Protein AF-A0A1X2HI95-F1 (afdb_monomer)

Structure (mmCIF, N/CA/C/O backbone):
data_AF-A0A1X2HI95-F1
#
_entry.id   AF-A0A1X2HI95-F1
#
loop_
_atom_site.group_PDB
_atom_site.id
_atom_site.type_symbol
_atom_site.label_atom_id
_atom_site.label_alt_id
_atom_site.label_comp_id
_atom_site.label_asym_id
_atom_site.label_entity_id
_atom_site.label_seq_id
_atom_site.pdbx_PDB_ins_code
_atom_site.Cartn_x
_atom_site.Cartn_y
_atom_site.Cartn_z
_atom_site.occupancy
_atom_site.B_iso_or_equiv
_atom_site.auth_seq_id
_atom_site.auth_comp_id
_atom_site.auth_asym_id
_atom_site.auth_atom_id
_atom_site.pdbx_PDB_model_num
ATOM 1 N N . MET A 1 1 ? -2.958 -13.510 -27.831 1.00 66.38 1 MET A N 1
ATOM 2 C CA . MET A 1 1 ? -2.576 -14.155 -26.556 1.00 66.38 1 MET A CA 1
ATOM 3 C C . MET A 1 1 ? -2.063 -13.053 -25.653 1.00 66.38 1 MET A C 1
ATOM 5 O O . MET A 1 1 ? -1.337 -12.218 -26.170 1.00 66.38 1 MET A O 1
ATOM 9 N N . LEU A 1 2 ? -2.488 -13.009 -24.387 1.00 73.75 2 LEU A N 1
ATOM 10 C CA . LEU A 1 2 ? -1.982 -12.024 -23.423 1.00 73.75 2 LEU A CA 1
ATOM 11 C C . LEU A 1 2 ? -0.529 -12.361 -23.064 1.00 73.75 2 LEU A C 1
ATOM 13 O O . LEU A 1 2 ? -0.201 -13.540 -22.900 1.00 73.75 2 LEU A O 1
ATOM 17 N N . ASN A 1 3 ? 0.322 -11.349 -22.923 1.00 83.25 3 ASN A N 1
ATOM 18 C CA . ASN A 1 3 ? 1.666 -11.523 -22.371 1.00 83.25 3 ASN A CA 1
ATOM 19 C C . ASN A 1 3 ? 1.557 -11.891 -20.863 1.00 83.25 3 ASN A C 1
ATOM 21 O O . ASN A 1 3 ? 0.609 -11.454 -20.193 1.00 83.25 3 ASN A O 1
ATOM 25 N N . PRO A 1 4 ? 2.479 -12.695 -20.289 1.00 81.31 4 PRO A N 1
ATOM 26 C CA . PRO A 1 4 ? 2.622 -12.876 -18.838 1.00 81.31 4 PRO A CA 1
ATOM 27 C C . PRO A 1 4 ? 2.426 -11.603 -17.992 1.00 81.31 4 PRO A C 1
ATOM 29 O O . PRO A 1 4 ? 1.735 -11.642 -16.973 1.00 81.31 4 PRO A O 1
ATOM 32 N N . ALA A 1 5 ? 2.964 -10.469 -18.445 1.00 78.44 5 ALA A N 1
ATOM 33 C CA . ALA A 1 5 ? 2.802 -9.150 -17.830 1.00 78.44 5 ALA A CA 1
ATOM 34 C C . ALA A 1 5 ? 1.337 -8.702 -17.705 1.00 78.44 5 ALA A C 1
ATOM 36 O O . ALA A 1 5 ? 0.866 -8.344 -16.624 1.00 78.44 5 ALA A O 1
ATOM 37 N N . GLU A 1 6 ? 0.606 -8.741 -18.816 1.00 83.75 6 GLU A N 1
ATOM 38 C CA . GLU A 1 6 ? -0.802 -8.346 -18.873 1.00 83.75 6 GLU A CA 1
ATOM 39 C C . GLU A 1 6 ? -1.656 -9.302 -18.041 1.00 83.75 6 GLU A C 1
ATOM 41 O O . GLU A 1 6 ? -2.559 -8.883 -17.317 1.00 83.75 6 GLU A O 1
ATOM 46 N N . THR A 1 7 ? -1.319 -10.593 -18.083 1.00 89.06 7 THR A N 1
ATOM 47 C CA . THR A 1 7 ? -1.978 -11.624 -17.278 1.00 89.06 7 THR A CA 1
ATOM 48 C C . THR A 1 7 ? -1.840 -11.323 -15.783 1.00 89.06 7 THR A C 1
ATOM 50 O O . THR A 1 7 ? -2.832 -11.395 -15.056 1.00 89.06 7 THR A O 1
ATOM 53 N N . ALA A 1 8 ? -0.653 -10.916 -15.321 1.00 88.19 8 ALA A N 1
ATOM 54 C CA . ALA A 1 8 ? -0.430 -10.532 -13.927 1.00 88.19 8 ALA A CA 1
ATOM 55 C C . ALA A 1 8 ? -1.286 -9.321 -13.516 1.00 88.19 8 ALA A C 1
ATOM 57 O O . ALA A 1 8 ? -1.984 -9.378 -12.503 1.00 88.19 8 ALA A O 1
ATOM 58 N N . TRP A 1 9 ? -1.323 -8.256 -14.325 1.00 89.25 9 TRP A N 1
ATOM 59 C CA . TRP A 1 9 ? -2.155 -7.081 -14.030 1.00 89.25 9 TRP A CA 1
ATOM 60 C C . TRP A 1 9 ? -3.653 -7.391 -14.027 1.00 89.25 9 TRP A C 1
ATOM 62 O O . TRP A 1 9 ? -4.380 -6.854 -13.188 1.00 89.25 9 TRP A O 1
ATOM 72 N N . VAL A 1 10 ? -4.128 -8.276 -14.909 1.00 92.62 10 VAL A N 1
ATOM 73 C CA . VAL A 1 10 ? -5.517 -8.761 -14.879 1.00 92.62 10 VAL A CA 1
ATOM 74 C C . VAL A 1 10 ? -5.797 -9.485 -13.562 1.00 92.62 10 VAL A C 1
ATOM 76 O O . VAL A 1 10 ? -6.795 -9.185 -12.906 1.00 92.62 10 VAL A O 1
ATOM 79 N N . ILE A 1 11 ? -4.906 -10.384 -13.133 1.00 94.06 11 ILE A N 1
ATOM 80 C CA . ILE A 1 11 ? -5.052 -11.114 -11.865 1.00 94.06 11 ILE A CA 1
ATOM 81 C C . ILE A 1 11 ? -5.110 -10.138 -10.683 1.00 94.06 11 ILE A C 1
ATOM 83 O O . ILE A 1 11 ? -6.033 -10.222 -9.869 1.00 94.06 11 ILE A O 1
ATOM 87 N N . TYR A 1 12 ? -4.189 -9.172 -10.605 1.00 93.62 12 TYR A N 1
ATOM 88 C CA . TYR A 1 12 ? -4.200 -8.162 -9.544 1.00 93.62 12 TYR A CA 1
ATOM 89 C C . TYR A 1 12 ? -5.494 -7.342 -9.561 1.00 93.62 12 TYR A C 1
ATOM 91 O O . TYR A 1 12 ? -6.121 -7.164 -8.516 1.00 93.62 12 TYR A O 1
ATOM 99 N N . SER A 1 13 ? -5.944 -6.907 -10.743 1.00 93.88 13 SER A N 1
ATOM 100 C CA . SER A 1 13 ? -7.199 -6.163 -10.911 1.00 93.88 13 SER A CA 1
ATOM 101 C C . SER A 1 13 ? -8.384 -6.937 -10.343 1.00 93.88 13 SER A C 1
ATOM 103 O O . SER A 1 13 ? -9.151 -6.391 -9.553 1.00 93.88 13 SER A O 1
ATOM 105 N N . VAL A 1 14 ? -8.510 -8.222 -10.691 1.00 96.44 14 VAL A N 1
ATOM 106 C CA . VAL A 1 14 ? -9.586 -9.088 -10.190 1.00 96.44 14 VAL A CA 1
ATOM 107 C C . VAL A 1 14 ? -9.533 -9.186 -8.665 1.00 96.44 14 VAL A C 1
ATOM 109 O O . VAL A 1 14 ? -10.557 -8.994 -8.009 1.00 96.44 14 VAL A O 1
ATOM 112 N N . ILE A 1 15 ? -8.354 -9.411 -8.078 1.00 96.56 15 ILE A N 1
ATOM 113 C CA . ILE A 1 15 ? -8.196 -9.514 -6.619 1.00 96.56 15 ILE A CA 1
ATOM 114 C C . ILE A 1 15 ? -8.610 -8.211 -5.917 1.00 96.56 15 ILE A C 1
ATOM 116 O O . ILE A 1 15 ? -9.341 -8.251 -4.922 1.00 96.56 15 ILE A O 1
ATOM 120 N N . PHE A 1 16 ? -8.189 -7.052 -6.427 1.00 96.38 16 PHE A N 1
ATOM 121 C CA . PHE A 1 16 ? -8.547 -5.758 -5.841 1.00 96.38 16 PHE A CA 1
ATOM 122 C C . PHE A 1 16 ? -10.016 -5.382 -6.066 1.00 96.38 16 PHE A C 1
ATOM 124 O O . PHE A 1 16 ? -10.620 -4.763 -5.189 1.00 96.38 16 PHE A O 1
ATOM 131 N N . VAL A 1 17 ? -10.638 -5.792 -7.174 1.00 96.88 17 VAL A N 1
ATOM 132 C CA . VAL A 1 17 ? -12.090 -5.638 -7.373 1.00 96.88 17 VAL A CA 1
ATOM 133 C C . VAL A 1 17 ? -12.856 -6.486 -6.360 1.00 96.88 17 VAL A C 1
ATOM 135 O O . VAL A 1 17 ? -13.734 -5.968 -5.672 1.00 96.88 17 VAL A O 1
ATOM 138 N N . LEU A 1 18 ? -12.495 -7.763 -6.201 1.00 96.25 18 LEU A N 1
ATOM 139 C CA . LEU A 1 18 ? -13.131 -8.648 -5.220 1.00 96.25 18 LEU A CA 1
ATOM 140 C C . LEU A 1 18 ? -12.954 -8.124 -3.789 1.00 96.25 18 LEU A C 1
ATOM 142 O O . LEU A 1 18 ? -13.909 -8.106 -3.012 1.00 96.25 18 LEU A O 1
ATOM 146 N N . SER A 1 19 ? -11.762 -7.624 -3.463 1.00 94.25 19 SER A N 1
ATOM 147 C CA . SER A 1 19 ? -11.475 -7.000 -2.167 1.00 94.25 19 SER A CA 1
ATOM 148 C C . SER A 1 19 ? -12.316 -5.737 -1.947 1.00 94.25 19 SER A C 1
ATOM 150 O O . SER A 1 19 ? -12.883 -5.560 -0.868 1.00 94.25 19 SER A O 1
ATOM 152 N N . ALA A 1 20 ? -12.479 -4.890 -2.970 1.00 94.19 20 ALA A N 1
ATOM 153 C CA . ALA A 1 20 ? -13.317 -3.694 -2.900 1.00 94.19 20 ALA A CA 1
ATOM 154 C C . ALA A 1 20 ? -14.795 -4.049 -2.680 1.00 94.19 20 ALA A C 1
ATOM 156 O O . ALA A 1 20 ? -15.446 -3.442 -1.832 1.00 94.19 20 ALA A O 1
ATOM 157 N N . VAL A 1 21 ? -15.312 -5.061 -3.385 1.00 94.12 21 VAL A N 1
ATOM 158 C CA . VAL A 1 21 ? -16.690 -5.557 -3.226 1.00 94.12 21 VAL A CA 1
ATOM 159 C C . VAL A 1 21 ? -16.911 -6.126 -1.821 1.00 94.12 21 VAL A C 1
ATOM 161 O O . VAL A 1 21 ? -17.890 -5.775 -1.158 1.00 94.12 21 VAL A O 1
ATOM 164 N N . ALA A 1 22 ? -15.984 -6.950 -1.324 1.00 91.31 22 ALA A N 1
ATOM 165 C CA . ALA A 1 22 ? -16.054 -7.502 0.027 1.00 91.31 22 ALA A CA 1
ATOM 166 C C . ALA A 1 22 ? -16.047 -6.391 1.095 1.00 91.31 22 ALA A C 1
ATOM 168 O O . ALA A 1 22 ? -16.872 -6.387 2.015 1.00 91.31 22 ALA A O 1
ATOM 169 N N . LEU A 1 23 ? -15.165 -5.397 0.949 1.00 90.38 23 LEU A N 1
ATOM 170 C CA . LEU A 1 23 ? -15.107 -4.239 1.841 1.00 90.38 23 LEU A CA 1
ATOM 171 C C . LEU A 1 23 ? -16.363 -3.364 1.735 1.00 90.38 23 LEU A C 1
ATOM 173 O O . LEU A 1 23 ? -16.847 -2.898 2.763 1.00 90.38 23 LEU A O 1
ATOM 177 N N . ALA A 1 24 ? -16.946 -3.199 0.544 1.00 90.06 24 ALA A N 1
ATOM 178 C CA . ALA A 1 24 ? -18.186 -2.449 0.334 1.00 90.06 24 ALA A CA 1
ATOM 179 C C . ALA A 1 24 ? -19.368 -3.078 1.075 1.00 90.06 24 ALA A C 1
ATOM 181 O O . ALA A 1 24 ? -20.126 -2.378 1.750 1.00 90.06 24 ALA A O 1
ATOM 182 N N . PHE A 1 25 ? -19.486 -4.406 1.027 1.00 87.81 25 PHE A N 1
ATOM 183 C CA . PHE A 1 25 ? -20.498 -5.130 1.794 1.00 87.81 25 PHE A CA 1
ATOM 184 C C . PHE A 1 25 ? -20.345 -4.876 3.305 1.00 87.81 25 PHE A C 1
ATOM 186 O O . PHE A 1 25 ? -21.321 -4.640 4.027 1.00 87.81 25 PHE A O 1
ATOM 193 N N . ARG A 1 26 ? -19.097 -4.827 3.782 1.00 82.88 26 ARG A N 1
ATOM 194 C CA . ARG A 1 26 ? -18.744 -4.565 5.183 1.00 82.88 26 ARG A CA 1
ATOM 195 C C . ARG A 1 26 ? -18.901 -3.091 5.601 1.00 82.88 26 ARG A C 1
ATOM 197 O O . ARG A 1 26 ? -19.241 -2.831 6.761 1.00 82.88 26 ARG A O 1
ATOM 204 N N . CYS A 1 27 ? -18.750 -2.128 4.682 1.00 77.31 27 CYS A N 1
ATOM 205 C CA . CYS A 1 27 ? -18.928 -0.684 4.924 1.00 77.31 27 CYS A CA 1
ATOM 206 C C . CYS A 1 27 ? -20.288 -0.329 5.536 1.00 77.31 27 CYS A C 1
ATOM 208 O O . CYS A 1 27 ? -20.394 0.672 6.244 1.00 77.31 27 CYS A O 1
ATOM 210 N N . THR A 1 28 ? -21.315 -1.157 5.321 1.00 73.81 28 THR A N 1
ATOM 211 C CA . THR A 1 28 ? -22.658 -0.971 5.895 1.00 73.81 28 THR A CA 1
ATOM 212 C C . THR A 1 28 ? -22.666 -0.867 7.427 1.00 73.81 28 THR A C 1
ATOM 214 O O . THR A 1 28 ? -23.614 -0.318 7.994 1.00 73.81 28 THR A O 1
ATOM 217 N N . ARG A 1 29 ? -21.615 -1.355 8.107 1.00 69.31 29 ARG A N 1
ATOM 218 C CA . ARG A 1 29 ? -21.509 -1.392 9.577 1.00 69.31 29 ARG A CA 1
ATOM 219 C C . ARG A 1 29 ? -20.458 -0.436 10.152 1.00 69.31 29 ARG A C 1
ATOM 221 O O . ARG A 1 29 ? -20.697 0.147 11.204 1.00 69.31 29 ARG A O 1
ATOM 228 N N . THR A 1 30 ? -19.324 -0.245 9.475 1.00 70.12 30 THR A N 1
ATOM 229 C CA . THR A 1 30 ? -18.179 0.556 9.959 1.00 70.12 30 THR A CA 1
ATOM 230 C C . THR A 1 30 ? -17.652 1.474 8.859 1.00 70.12 30 THR A C 1
ATOM 232 O O . THR A 1 30 ? -16.676 1.150 8.181 1.00 70.12 30 THR A O 1
ATOM 235 N N . LEU A 1 31 ? -18.318 2.618 8.675 1.00 72.25 31 LEU A N 1
ATOM 236 C CA . LEU A 1 31 ? -18.185 3.461 7.482 1.00 72.25 31 LEU A CA 1
ATOM 237 C C . LEU A 1 31 ? -16.768 4.022 7.291 1.00 72.25 31 LEU A C 1
ATOM 239 O O . LEU A 1 31 ? -16.219 3.897 6.209 1.00 72.25 31 LEU A O 1
ATOM 243 N N . LEU A 1 32 ? -16.143 4.578 8.331 1.00 71.62 32 LEU A N 1
ATOM 244 C CA . LEU A 1 32 ? -14.909 5.360 8.163 1.00 71.62 32 LEU A CA 1
ATOM 245 C C . LEU A 1 32 ? -13.672 4.500 7.840 1.00 71.62 32 LEU A C 1
ATOM 247 O O . LEU A 1 32 ? -12.923 4.823 6.926 1.00 71.62 32 LEU A O 1
ATOM 251 N N . LEU A 1 33 ? -13.497 3.372 8.538 1.00 78.19 33 LEU A N 1
ATOM 252 C CA . LEU A 1 33 ? -12.390 2.436 8.297 1.00 78.19 33 LEU A CA 1
ATOM 253 C C . LEU A 1 33 ? -12.541 1.695 6.969 1.00 78.19 33 LEU A C 1
ATOM 255 O O . LEU A 1 33 ? -11.607 1.587 6.181 1.00 78.19 33 LEU A O 1
ATOM 259 N N . SER A 1 34 ? -13.738 1.170 6.730 1.00 83.94 34 SER A N 1
ATOM 260 C CA . SER A 1 34 ? -13.985 0.362 5.541 1.00 83.94 34 SER A CA 1
ATOM 261 C C . SER A 1 34 ? -13.927 1.233 4.283 1.00 83.94 34 SER A C 1
ATOM 263 O O . SER A 1 34 ? -13.527 0.737 3.238 1.00 83.94 34 SER A O 1
ATOM 265 N N . LEU A 1 35 ? -14.243 2.534 4.390 1.00 89.88 35 LEU A N 1
ATOM 266 C CA . LEU A 1 35 ? -14.157 3.479 3.280 1.00 89.88 35 LEU A CA 1
ATOM 267 C C . LEU A 1 35 ? -12.719 3.705 2.806 1.00 89.88 35 LEU A C 1
ATOM 269 O O . LEU A 1 35 ? -12.496 3.663 1.603 1.00 89.88 35 LEU A O 1
ATOM 273 N N . SER A 1 36 ? -11.741 3.917 3.696 1.00 92.56 36 SER A N 1
ATOM 274 C CA . SER A 1 36 ? -10.359 4.150 3.243 1.00 92.56 36 SER A CA 1
ATOM 275 C C . SER A 1 36 ? -9.781 2.909 2.555 1.00 92.56 36 SER A C 1
ATOM 277 O O . SER A 1 36 ? -9.183 3.018 1.488 1.00 92.56 36 SER A O 1
ATOM 279 N N . LEU A 1 37 ? -10.039 1.719 3.104 1.00 93.44 37 LEU A N 1
ATOM 280 C CA . LEU A 1 37 ? -9.598 0.449 2.519 1.00 93.44 37 LEU A CA 1
ATOM 281 C C . LEU A 1 37 ? -10.326 0.127 1.207 1.00 93.44 37 LEU A C 1
ATOM 283 O O . LEU A 1 37 ? -9.711 -0.366 0.264 1.00 93.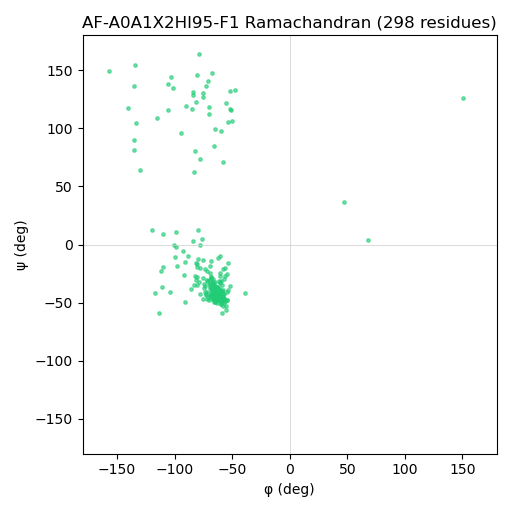44 37 LEU A O 1
ATOM 287 N N . LEU A 1 38 ? -11.622 0.439 1.122 1.00 94.69 38 LEU A N 1
ATOM 288 C CA . LEU A 1 38 ? -12.397 0.326 -0.112 1.00 94.69 38 LEU A CA 1
ATOM 289 C C . LEU A 1 38 ? -11.837 1.246 -1.191 1.00 94.69 38 LEU A C 1
ATOM 291 O O . LEU A 1 38 ? -11.632 0.797 -2.315 1.00 94.69 38 LEU A O 1
ATOM 295 N N . LEU A 1 39 ? -11.570 2.511 -0.852 1.00 95.81 39 LEU A N 1
ATOM 296 C CA . LEU A 1 39 ? -11.001 3.480 -1.785 1.00 95.81 39 LEU A CA 1
ATOM 297 C C . LEU A 1 39 ? -9.618 3.035 -2.252 1.00 95.81 39 LEU A C 1
ATOM 299 O O . LEU A 1 39 ? -9.348 3.096 -3.445 1.00 95.81 39 LEU A O 1
ATOM 303 N N . PHE A 1 40 ? -8.778 2.517 -1.352 1.00 96.75 40 PHE A N 1
ATOM 304 C CA . PHE A 1 40 ? -7.485 1.947 -1.724 1.00 96.75 40 PHE A CA 1
ATOM 305 C C . PHE A 1 40 ? -7.640 0.825 -2.754 1.00 96.75 40 PHE A C 1
ATOM 307 O O . PHE A 1 40 ? -6.992 0.842 -3.800 1.00 96.75 40 PHE A O 1
ATOM 314 N N . SER A 1 41 ? -8.525 -0.132 -2.471 1.00 96.12 41 SER A N 1
ATOM 315 C CA . SER A 1 41 ? -8.753 -1.292 -3.329 1.00 96.12 41 SER A CA 1
ATOM 316 C C . SER A 1 41 ? -9.322 -0.882 -4.692 1.00 96.12 41 SER A C 1
ATOM 318 O O . SER A 1 41 ? -8.852 -1.348 -5.726 1.00 96.12 41 SER A O 1
ATOM 320 N N . ALA A 1 42 ? -10.283 0.047 -4.712 1.00 96.25 42 ALA A N 1
ATOM 321 C CA . ALA A 1 42 ? -10.883 0.560 -5.940 1.00 96.25 42 ALA A CA 1
ATOM 322 C C . ALA A 1 42 ? -9.882 1.364 -6.787 1.00 96.25 42 ALA A C 1
ATOM 324 O O . ALA A 1 42 ? -9.775 1.126 -7.987 1.00 96.25 42 ALA A O 1
ATOM 325 N N . LEU A 1 43 ? -9.117 2.275 -6.178 1.00 96.25 43 LEU A N 1
ATOM 326 C CA . LEU A 1 43 ? -8.106 3.073 -6.881 1.00 96.25 43 LEU A CA 1
ATOM 327 C C . LEU A 1 43 ? -6.980 2.200 -7.431 1.00 96.25 43 LEU A C 1
ATOM 329 O O . LEU A 1 43 ? -6.548 2.400 -8.563 1.00 96.25 43 LEU A O 1
ATOM 333 N N . THR A 1 44 ? -6.556 1.194 -6.667 1.00 95.06 44 THR A N 1
ATOM 334 C CA . THR A 1 44 ? -5.557 0.224 -7.119 1.00 95.06 44 THR A CA 1
ATOM 335 C C . THR A 1 44 ? -6.091 -0.591 -8.297 1.00 95.06 44 THR A C 1
ATOM 337 O O . THR A 1 44 ? -5.387 -0.749 -9.287 1.00 95.06 44 THR A O 1
ATOM 340 N N . ALA A 1 45 ? -7.346 -1.051 -8.269 1.00 94.81 45 ALA A N 1
ATOM 341 C CA . ALA A 1 45 ? -7.954 -1.725 -9.419 1.00 94.81 45 ALA A CA 1
ATOM 342 C C . ALA A 1 45 ? -8.030 -0.813 -10.660 1.00 94.81 45 ALA A C 1
ATOM 344 O O . ALA A 1 45 ? -7.643 -1.226 -11.750 1.00 94.81 45 ALA A O 1
ATOM 345 N N . ILE A 1 46 ? -8.458 0.445 -10.494 1.00 93.94 46 ILE A N 1
ATOM 346 C CA . ILE A 1 46 ? -8.503 1.437 -11.583 1.00 93.94 46 ILE A CA 1
ATOM 347 C C . ILE A 1 46 ? -7.107 1.663 -12.170 1.00 93.94 46 ILE A C 1
ATOM 349 O O . ILE A 1 46 ? -6.963 1.695 -13.389 1.00 93.94 46 ILE A O 1
ATOM 353 N N . ALA A 1 47 ? -6.077 1.776 -11.331 1.00 91.31 47 ALA A N 1
ATOM 354 C CA . ALA A 1 47 ? -4.698 1.925 -11.782 1.00 91.31 47 ALA A CA 1
ATOM 355 C C . ALA A 1 47 ? -4.254 0.767 -12.685 1.00 91.31 47 ALA A C 1
ATOM 357 O O . ALA A 1 47 ? -3.720 1.015 -13.765 1.00 91.31 47 ALA A O 1
ATOM 358 N N . HIS A 1 48 ? -4.544 -0.478 -12.302 1.00 91.12 48 HIS A N 1
ATOM 359 C CA . HIS A 1 48 ? -4.230 -1.634 -13.142 1.00 91.12 48 HIS A CA 1
ATOM 360 C C . HIS A 1 48 ? -5.018 -1.635 -14.459 1.00 91.12 48 HIS A C 1
ATOM 362 O O . HIS A 1 48 ? -4.442 -1.937 -15.500 1.00 91.12 48 HIS A O 1
ATOM 368 N N . PHE A 1 49 ? -6.297 -1.240 -14.456 1.00 90.38 49 PHE A N 1
ATOM 369 C CA . PHE A 1 49 ? -7.067 -1.093 -15.699 1.00 90.38 49 PHE A CA 1
ATOM 370 C C . PHE A 1 49 ? -6.496 -0.012 -16.620 1.00 90.38 49 PHE A C 1
ATOM 372 O O . PHE A 1 49 ? -6.419 -0.218 -17.827 1.00 90.38 49 PHE A O 1
ATOM 379 N N . VAL A 1 50 ? -6.068 1.126 -16.068 1.00 88.25 50 VAL A N 1
ATOM 380 C CA . VAL A 1 50 ? -5.415 2.193 -16.842 1.00 88.25 50 VAL A CA 1
ATOM 381 C C . VAL A 1 50 ? -4.101 1.702 -17.443 1.00 88.25 50 VAL A C 1
ATOM 383 O O . VAL A 1 50 ? -3.780 2.065 -18.572 1.00 88.25 50 VAL A O 1
ATOM 386 N N . MET A 1 51 ? -3.359 0.867 -16.716 1.00 84.94 51 MET A N 1
ATOM 387 C CA . MET A 1 51 ? -2.145 0.238 -17.230 1.00 84.94 51 MET A CA 1
ATOM 388 C C . MET A 1 51 ? -2.467 -0.760 -18.346 1.00 84.94 51 MET A C 1
ATOM 390 O O . MET A 1 51 ? -1.890 -0.652 -19.417 1.00 84.94 51 MET A O 1
ATOM 394 N N . LEU A 1 52 ? -3.461 -1.634 -18.172 1.00 85.56 52 LEU A N 1
ATOM 395 C CA . LEU A 1 52 ? -3.922 -2.560 -19.218 1.00 85.56 52 LEU A CA 1
ATOM 396 C C . LEU A 1 52 ? -4.442 -1.855 -20.481 1.00 85.56 52 LEU A C 1
ATOM 398 O O . LEU A 1 52 ? -4.296 -2.377 -21.580 1.00 85.56 52 LEU A O 1
ATOM 402 N N . ALA A 1 53 ? -5.062 -0.682 -20.342 1.00 85.44 53 ALA A N 1
ATOM 403 C CA . ALA A 1 53 ? -5.618 0.067 -21.469 1.00 85.44 53 ALA A CA 1
ATOM 404 C C . ALA A 1 53 ? -4.555 0.781 -22.324 1.00 85.44 53 ALA A C 1
ATOM 406 O O . ALA A 1 53 ? -4.866 1.261 -23.416 1.00 85.44 53 ALA A O 1
ATOM 407 N N . ARG A 1 54 ? -3.314 0.899 -21.839 1.00 80.38 54 ARG A N 1
ATOM 408 C CA . ARG A 1 54 ? -2.217 1.497 -22.603 1.00 80.38 54 ARG A CA 1
ATOM 409 C C . ARG A 1 54 ? -1.585 0.420 -23.491 1.00 80.38 54 ARG A C 1
ATOM 411 O O . ARG A 1 54 ? -1.035 -0.546 -22.986 1.00 80.38 54 ARG A O 1
ATOM 418 N N . ASP A 1 55 ? -1.661 0.603 -24.812 1.00 66.25 55 ASP A N 1
ATOM 419 C CA . ASP A 1 55 ? -1.061 -0.296 -25.815 1.00 66.25 55 ASP A CA 1
ATOM 420 C C . ASP A 1 55 ? 0.476 -0.272 -25.701 1.00 66.25 55 ASP A C 1
ATOM 422 O O . ASP A 1 55 ? 1.139 0.663 -26.166 1.00 66.25 55 ASP A O 1
ATOM 426 N N . TYR A 1 56 ? 1.050 -1.277 -25.035 1.00 66.75 56 TYR A N 1
ATOM 427 C CA . TYR A 1 56 ? 2.494 -1.417 -24.866 1.00 66.75 56 TYR A CA 1
ATOM 428 C C . TYR A 1 56 ? 3.058 -2.329 -25.950 1.00 66.75 56 TYR A C 1
ATOM 430 O O . TYR A 1 56 ? 3.093 -3.545 -25.827 1.00 66.75 56 TYR A O 1
ATOM 438 N N . ARG A 1 57 ? 3.556 -1.721 -27.027 1.00 58.47 57 ARG A N 1
ATOM 439 C CA . ARG A 1 57 ? 4.120 -2.455 -28.173 1.00 58.47 57 ARG A CA 1
ATOM 440 C C . ARG A 1 57 ? 5.542 -2.991 -27.951 1.00 58.47 57 ARG A C 1
ATOM 442 O O . ARG A 1 57 ? 6.109 -3.573 -28.871 1.00 58.47 57 ARG A O 1
ATOM 449 N N . VAL A 1 58 ? 6.149 -2.748 -26.784 1.00 62.41 58 VAL A N 1
ATOM 450 C CA . VAL A 1 58 ? 7.557 -3.077 -26.494 1.00 62.41 58 VAL A CA 1
ATOM 451 C C . VAL A 1 58 ? 7.680 -3.772 -25.135 1.00 62.41 58 VAL A C 1
ATOM 453 O O . VAL A 1 58 ? 7.666 -3.120 -24.091 1.00 62.41 58 VAL A O 1
ATOM 456 N N . ASP A 1 59 ? 7.884 -5.088 -25.170 1.00 62.91 59 ASP A N 1
ATOM 457 C CA . ASP A 1 59 ? 8.016 -5.968 -24.001 1.00 62.91 59 ASP A CA 1
ATOM 458 C C . ASP A 1 59 ? 9.442 -5.971 -23.432 1.00 62.91 59 ASP A C 1
ATOM 460 O O . ASP A 1 59 ? 10.141 -6.984 -23.428 1.00 62.91 59 ASP A O 1
ATOM 464 N N . THR A 1 60 ? 9.917 -4.819 -22.957 1.00 74.19 60 THR A N 1
ATOM 465 C CA . THR A 1 60 ? 11.163 -4.780 -22.173 1.00 74.19 60 THR A CA 1
ATOM 466 C C . THR A 1 60 ? 10.853 -4.625 -20.695 1.00 74.19 60 THR A C 1
ATOM 468 O O . THR A 1 60 ? 9.947 -3.886 -20.313 1.00 74.19 60 THR A O 1
ATOM 471 N N . VAL A 1 61 ? 11.657 -5.271 -19.848 1.00 77.50 61 VAL A N 1
ATOM 472 C CA . VAL A 1 61 ? 11.561 -5.162 -18.383 1.00 77.50 61 VAL A CA 1
ATOM 473 C C . VAL A 1 61 ? 11.612 -3.701 -17.948 1.00 77.50 61 VAL A C 1
ATOM 475 O O . VAL A 1 61 ? 10.838 -3.291 -17.100 1.00 77.50 61 VAL A O 1
ATOM 478 N N . VAL A 1 62 ? 12.447 -2.875 -18.582 1.00 81.56 62 VAL A N 1
ATOM 479 C CA . VAL A 1 62 ? 12.538 -1.442 -18.264 1.00 81.56 62 VAL A CA 1
ATOM 480 C C . VAL A 1 62 ? 11.212 -0.717 -18.506 1.00 81.56 62 VAL A C 1
ATOM 482 O O . VAL A 1 62 ? 10.787 0.046 -17.645 1.00 81.56 62 VAL A O 1
ATOM 485 N N . VAL A 1 63 ? 10.544 -0.966 -19.639 1.00 81.25 63 VAL A N 1
ATOM 486 C CA . VAL A 1 63 ? 9.228 -0.370 -19.942 1.00 81.25 63 VAL A CA 1
ATOM 487 C C . VAL A 1 63 ? 8.171 -0.878 -18.968 1.00 81.25 63 VAL A C 1
ATOM 489 O O . VAL A 1 63 ? 7.351 -0.098 -18.494 1.00 81.25 63 VAL A O 1
ATOM 492 N N . TRP A 1 64 ? 8.206 -2.166 -18.641 1.00 80.56 64 TRP A N 1
ATOM 493 C CA . TRP A 1 64 ? 7.256 -2.765 -17.714 1.00 80.56 64 TRP A CA 1
ATOM 494 C C . TRP A 1 64 ? 7.401 -2.181 -16.300 1.00 80.56 64 TRP A C 1
ATOM 496 O O . TRP A 1 64 ? 6.424 -1.719 -15.712 1.00 80.56 64 TRP A O 1
ATOM 506 N N . VAL A 1 65 ? 8.633 -2.109 -15.789 1.00 82.75 65 VAL A N 1
ATOM 507 C CA . VAL A 1 65 ? 8.935 -1.599 -14.446 1.00 82.75 65 VAL A CA 1
ATOM 508 C C . VAL A 1 65 ? 8.648 -0.102 -14.342 1.00 82.75 65 VAL A C 1
ATOM 510 O O . VAL A 1 65 ? 8.014 0.330 -13.383 1.00 82.75 65 VAL A O 1
ATOM 513 N N . ASP A 1 66 ? 9.009 0.688 -15.358 1.00 83.69 66 ASP A N 1
ATOM 514 C CA . ASP A 1 66 ? 8.705 2.127 -15.407 1.00 83.69 66 ASP A CA 1
ATOM 515 C C . ASP A 1 66 ? 7.209 2.419 -15.282 1.00 83.69 66 ASP A C 1
ATOM 517 O O . ASP A 1 66 ? 6.809 3.480 -14.803 1.00 83.69 66 ASP A O 1
ATOM 521 N N . ARG A 1 67 ? 6.370 1.470 -15.699 1.00 82.06 67 ARG A N 1
ATOM 522 C CA . ARG A 1 67 ? 4.918 1.595 -15.650 1.00 82.06 67 ARG A CA 1
ATOM 523 C C . ARG A 1 67 ? 4.290 0.893 -14.461 1.00 82.06 67 ARG A C 1
ATOM 525 O O . ARG A 1 67 ? 3.132 1.198 -14.209 1.00 82.06 67 ARG A O 1
ATOM 532 N N . SER A 1 68 ? 5.019 0.062 -13.709 1.00 87.50 68 SER A N 1
ATOM 533 C CA . SER A 1 68 ? 4.493 -0.682 -12.558 1.00 87.50 68 SER A CA 1
ATOM 534 C C . SER A 1 68 ? 3.687 0.225 -11.618 1.00 87.50 68 SER A C 1
ATOM 536 O O . SER A 1 68 ? 4.117 1.327 -11.246 1.00 87.50 68 SER A O 1
ATOM 538 N N . ALA A 1 69 ? 2.499 -0.243 -11.219 1.00 88.38 69 ALA A N 1
ATOM 539 C CA . ALA A 1 69 ? 1.674 0.453 -10.240 1.00 88.38 69 ALA A CA 1
ATOM 540 C C . ALA A 1 69 ? 2.420 0.583 -8.908 1.00 88.38 69 ALA A C 1
ATOM 542 O O . ALA A 1 69 ? 2.241 1.585 -8.215 1.00 88.38 69 ALA A O 1
ATOM 543 N N . VAL A 1 70 ? 3.272 -0.394 -8.577 1.00 90.69 70 VAL A N 1
ATOM 544 C CA . VAL A 1 70 ? 4.030 -0.447 -7.323 1.00 90.69 70 VAL A CA 1
ATOM 545 C C . VAL A 1 70 ? 5.026 0.699 -7.200 1.00 90.69 70 VAL A C 1
ATOM 547 O O . VAL A 1 70 ? 5.184 1.261 -6.121 1.00 90.69 70 VAL A O 1
ATOM 550 N N . ILE A 1 71 ? 5.644 1.109 -8.302 1.00 88.81 71 ILE A N 1
ATOM 551 C CA . ILE A 1 71 ? 6.617 2.205 -8.283 1.00 88.81 71 ILE A CA 1
ATOM 552 C C . ILE A 1 71 ? 5.918 3.565 -8.337 1.00 88.81 71 ILE A C 1
ATOM 554 O O . ILE A 1 71 ? 6.373 4.522 -7.714 1.00 88.81 71 ILE A O 1
ATOM 558 N N . ASN A 1 72 ? 4.802 3.665 -9.063 1.00 89.06 72 ASN A N 1
ATOM 559 C CA . ASN A 1 72 ? 4.238 4.965 -9.430 1.00 89.06 72 ASN A CA 1
ATOM 560 C C . ASN A 1 72 ? 3.002 5.380 -8.623 1.00 89.06 72 ASN A C 1
ATOM 562 O O . ASN A 1 72 ? 2.854 6.553 -8.290 1.00 89.06 72 ASN A O 1
ATOM 566 N N . LEU A 1 73 ? 2.084 4.449 -8.352 1.00 91.75 73 LEU A N 1
ATOM 567 C CA . LEU A 1 73 ? 0.727 4.764 -7.886 1.00 91.75 73 LEU A CA 1
ATOM 568 C C . LEU A 1 73 ? 0.441 4.222 -6.486 1.00 91.75 73 LEU A C 1
ATOM 570 O O . LEU A 1 73 ? -0.138 4.923 -5.658 1.00 91.75 73 LEU A O 1
ATOM 574 N N . ILE A 1 74 ? 0.876 2.999 -6.190 1.00 92.06 74 ILE A N 1
ATOM 575 C CA . ILE A 1 74 ? 0.655 2.356 -4.892 1.00 92.06 74 ILE A CA 1
ATOM 576 C C . ILE A 1 74 ? 1.330 3.123 -3.745 1.00 92.06 74 ILE A C 1
ATOM 578 O O . ILE A 1 74 ? 0.675 3.246 -2.708 1.00 92.06 74 ILE A O 1
ATOM 582 N N . PRO A 1 75 ? 2.523 3.744 -3.889 1.00 93.81 75 PRO A N 1
ATOM 583 C CA . PRO A 1 75 ? 3.077 4.586 -2.837 1.00 93.81 75 PRO A CA 1
ATOM 584 C C . PRO A 1 75 ? 2.113 5.717 -2.483 1.00 93.81 75 PRO A C 1
ATOM 586 O O . PRO A 1 75 ? 1.834 5.924 -1.311 1.00 93.81 75 PRO A O 1
ATOM 589 N N . ILE A 1 76 ? 1.484 6.360 -3.472 1.00 94.69 76 ILE A N 1
ATOM 590 C CA . ILE A 1 76 ? 0.481 7.409 -3.243 1.00 94.69 76 ILE A CA 1
ATOM 591 C C . ILE A 1 76 ? -0.752 6.831 -2.544 1.00 94.69 76 ILE A C 1
ATOM 593 O O . ILE A 1 76 ? -1.207 7.374 -1.540 1.00 94.69 76 ILE A O 1
ATOM 597 N N . PHE A 1 77 ? -1.296 5.719 -3.044 1.00 95.56 77 PHE A N 1
ATOM 598 C CA . PHE A 1 77 ? -2.517 5.128 -2.492 1.00 95.56 77 PHE A CA 1
ATOM 599 C C . PHE A 1 77 ? -2.320 4.519 -1.102 1.00 95.56 77 PHE A C 1
ATOM 601 O O . PHE A 1 77 ? -3.277 4.451 -0.333 1.00 95.56 77 PHE A O 1
ATOM 608 N N . SER A 1 78 ? -1.099 4.128 -0.737 1.00 95.88 78 SER A N 1
ATOM 609 C CA . SER A 1 78 ? -0.770 3.521 0.558 1.00 95.88 78 SER A CA 1
ATOM 610 C C . SER A 1 78 ? -1.128 4.405 1.762 1.00 95.88 78 SER A C 1
ATOM 612 O O . SER A 1 78 ? -1.403 3.885 2.847 1.00 95.88 78 SER A O 1
ATOM 614 N N . ILE A 1 79 ? -1.275 5.722 1.559 1.00 96.38 79 ILE A N 1
ATOM 615 C CA . ILE A 1 79 ? -1.856 6.648 2.540 1.00 96.38 79 ILE A CA 1
ATOM 616 C C . ILE A 1 79 ? -3.217 6.169 3.064 1.00 96.38 79 ILE A C 1
ATOM 618 O O . ILE A 1 79 ? -3.520 6.330 4.243 1.00 96.38 79 ILE A O 1
ATOM 622 N N . LEU A 1 80 ? -4.033 5.544 2.212 1.00 96.38 80 LEU A N 1
ATOM 623 C CA . LEU A 1 80 ? -5.366 5.054 2.553 1.00 96.38 80 LEU A CA 1
ATOM 624 C C . LEU A 1 80 ? -5.308 3.788 3.416 1.00 96.38 80 LEU A C 1
ATOM 626 O O . LEU A 1 80 ? -6.148 3.616 4.308 1.00 96.38 80 LEU A O 1
ATOM 630 N N . LEU A 1 81 ? -4.303 2.932 3.190 1.00 95.06 81 LEU A N 1
ATOM 631 C CA . LEU A 1 81 ? -4.015 1.785 4.054 1.00 95.06 81 LEU A CA 1
ATOM 632 C C . LEU A 1 81 ? -3.573 2.262 5.435 1.00 95.06 81 LEU A C 1
ATOM 634 O O . LEU A 1 81 ? -4.120 1.816 6.445 1.00 95.06 81 LEU A O 1
ATOM 638 N N . PHE A 1 82 ? -2.636 3.213 5.478 1.00 95.31 82 PHE A N 1
ATOM 639 C CA . PHE A 1 82 ? -2.127 3.749 6.735 1.00 95.31 82 PHE A CA 1
ATOM 640 C C . PHE A 1 82 ? -3.205 4.518 7.510 1.00 95.31 82 PHE A C 1
ATOM 642 O O . PHE A 1 82 ? -3.386 4.294 8.704 1.00 95.31 82 PHE A O 1
ATOM 649 N N . ALA A 1 83 ? -4.012 5.337 6.830 1.00 93.62 83 ALA A N 1
ATOM 650 C CA . ALA A 1 83 ? -5.160 6.014 7.428 1.00 93.62 83 ALA A CA 1
ATOM 651 C C . ALA A 1 83 ? -6.197 5.020 7.979 1.00 93.62 83 ALA A C 1
ATOM 653 O O . ALA A 1 83 ? -6.719 5.223 9.076 1.00 93.62 83 ALA A O 1
ATOM 654 N N . GLY A 1 84 ? -6.469 3.925 7.259 1.00 91.62 84 GLY A N 1
ATOM 655 C CA . GLY A 1 84 ? -7.369 2.865 7.725 1.00 91.62 84 GLY A CA 1
ATOM 656 C C . GLY A 1 84 ? -6.860 2.184 8.996 1.00 91.62 84 GLY A C 1
ATOM 657 O O . GLY A 1 84 ? -7.614 1.980 9.948 1.00 91.62 84 GLY A O 1
ATOM 658 N N . LEU A 1 85 ? -5.559 1.906 9.048 1.00 92.00 85 LEU A N 1
ATOM 659 C CA . LEU A 1 85 ? -4.885 1.341 10.213 1.00 92.00 85 LEU A CA 1
ATOM 660 C C . LEU A 1 85 ? -4.923 2.294 11.421 1.00 92.00 85 LEU A C 1
ATOM 662 O O . LEU A 1 85 ? -5.321 1.878 12.513 1.00 92.00 85 LEU A O 1
ATOM 666 N N . VAL A 1 86 ? -4.610 3.579 11.225 1.00 91.62 86 VAL A N 1
ATOM 667 C CA . VAL A 1 86 ? -4.662 4.607 12.281 1.00 91.62 86 VAL A CA 1
ATOM 668 C C . VAL A 1 86 ? -6.092 4.805 12.794 1.00 91.62 86 VAL A C 1
ATOM 670 O O . VAL A 1 86 ? -6.315 4.928 14.005 1.00 91.62 86 VAL A O 1
ATOM 673 N N . ALA A 1 87 ? -7.088 4.770 11.903 1.00 88.19 87 ALA A N 1
ATOM 674 C CA . ALA A 1 87 ? -8.496 4.807 12.284 1.00 88.19 87 ALA A CA 1
ATOM 675 C C . ALA A 1 87 ? -8.867 3.601 13.164 1.00 88.19 87 ALA A C 1
ATOM 677 O O . ALA A 1 87 ? -9.558 3.764 14.175 1.00 88.19 87 ALA A O 1
ATOM 678 N N . GLN A 1 88 ? -8.365 2.402 12.845 1.00 86.12 88 GLN A N 1
ATOM 679 C CA . GLN A 1 88 ? -8.626 1.208 13.649 1.00 86.12 88 GLN A CA 1
ATOM 680 C C . GLN A 1 88 ? -8.010 1.283 15.043 1.00 86.12 88 GLN A C 1
ATOM 682 O O . GLN A 1 88 ? -8.660 0.941 16.034 1.00 86.12 88 GLN A O 1
ATOM 687 N N . GLN A 1 89 ? -6.760 1.732 15.127 1.00 87.69 89 GLN A N 1
ATOM 688 C CA . GLN A 1 89 ? -6.067 1.923 16.399 1.00 87.69 89 GLN A CA 1
ATOM 689 C C . GLN A 1 89 ? -6.810 2.933 17.272 1.00 87.69 89 GLN A C 1
ATOM 691 O O . GLN A 1 89 ? -7.062 2.666 18.447 1.00 87.69 89 GLN A O 1
ATOM 696 N N . SER A 1 90 ? -7.238 4.052 16.680 1.00 84.62 90 SER A N 1
ATOM 697 C CA . SER A 1 90 ? -7.991 5.100 17.373 1.00 84.62 90 SER A CA 1
ATOM 698 C C . SER A 1 90 ? -9.301 4.563 17.958 1.00 84.62 90 SER A C 1
ATOM 700 O O . SER A 1 90 ? -9.601 4.799 19.130 1.00 84.62 90 SER A O 1
ATOM 702 N N . LEU A 1 91 ? -10.046 3.765 17.184 1.00 81.94 91 LEU A N 1
ATOM 703 C CA . LEU A 1 91 ? -11.268 3.103 17.652 1.00 81.94 91 LEU A CA 1
ATOM 704 C C . LEU A 1 91 ? -10.990 2.102 18.783 1.00 81.94 91 LEU A C 1
ATOM 706 O O . LEU A 1 91 ? -11.730 2.055 19.766 1.00 81.94 91 LEU A O 1
ATOM 710 N N . SER A 1 92 ? -9.906 1.328 18.688 1.00 81.50 92 SER A N 1
ATOM 711 C CA . SER A 1 92 ? -9.530 0.378 19.739 1.00 81.50 92 SER A CA 1
ATOM 712 C C . SER A 1 92 ? -9.161 1.079 21.049 1.00 81.50 92 SER A C 1
ATOM 714 O O . SER A 1 92 ? -9.538 0.605 22.123 1.00 81.50 92 SER A O 1
ATOM 716 N N . ILE A 1 93 ? -8.453 2.212 20.978 1.00 78.94 93 ILE A N 1
ATOM 717 C CA . ILE A 1 93 ? -8.098 3.023 22.152 1.00 78.94 93 ILE A CA 1
ATOM 718 C C . ILE A 1 93 ? -9.367 3.558 22.824 1.00 78.94 93 ILE A C 1
ATOM 720 O O . ILE A 1 93 ? -9.492 3.465 24.047 1.00 78.94 93 ILE A O 1
ATOM 724 N N . GLN A 1 94 ? -10.332 4.055 22.042 1.00 77.81 94 GLN A N 1
ATOM 725 C CA . GLN A 1 94 ? -11.616 4.541 22.559 1.00 77.81 94 GLN A CA 1
ATOM 726 C C . GLN A 1 94 ? -12.419 3.430 23.249 1.00 77.81 94 GLN A C 1
ATOM 728 O O . GLN A 1 94 ? -12.909 3.625 24.362 1.00 77.81 94 GLN A O 1
ATOM 733 N N . HIS A 1 95 ? -12.502 2.244 22.640 1.00 74.06 95 HIS A N 1
ATOM 734 C CA . HIS A 1 95 ? -13.236 1.114 23.214 1.00 74.06 95 HIS A CA 1
ATOM 735 C C . HIS A 1 95 ? -12.626 0.646 24.549 1.00 74.06 95 HIS A C 1
ATOM 737 O O . HIS A 1 95 ? -13.337 0.442 25.535 1.00 74.06 95 HIS A O 1
ATOM 743 N N . HIS A 1 96 ? -11.296 0.531 24.629 1.00 71.19 96 HIS A N 1
ATOM 744 C CA . HIS A 1 96 ? -10.610 0.200 25.885 1.00 71.19 96 HIS A CA 1
ATOM 745 C C . HIS A 1 96 ? -10.684 1.321 26.929 1.00 71.19 96 HIS A C 1
ATOM 747 O O . HIS A 1 96 ? -10.633 1.050 28.131 1.00 71.19 96 HIS A O 1
ATOM 753 N N . ALA A 1 97 ? -10.794 2.583 26.506 1.00 65.50 97 ALA A N 1
ATOM 754 C CA . ALA A 1 97 ? -11.002 3.694 27.425 1.00 65.50 97 ALA A CA 1
ATOM 755 C C . ALA A 1 97 ? -12.356 3.602 28.124 1.00 65.50 97 ALA A C 1
ATOM 757 O O . ALA A 1 97 ? -12.412 3.734 29.344 1.00 65.50 97 ALA A O 1
ATOM 758 N N . HIS A 1 98 ? -13.411 3.306 27.372 1.00 63.28 98 HIS A N 1
ATOM 759 C CA . HIS A 1 98 ? -14.754 3.247 27.923 1.00 63.28 98 HIS A CA 1
ATOM 760 C C . HIS A 1 98 ? -14.961 2.050 28.868 1.00 63.28 98 HIS A C 1
ATOM 762 O O . HIS A 1 98 ? -15.478 2.227 29.969 1.00 63.28 98 HIS A O 1
ATOM 768 N N . ASN A 1 99 ? -14.492 0.850 28.500 1.00 63.81 99 ASN A N 1
ATOM 769 C CA . ASN A 1 99 ? -14.690 -0.347 29.330 1.00 63.81 99 ASN A CA 1
ATOM 770 C C . ASN A 1 99 ? -14.005 -0.246 30.710 1.00 63.81 99 ASN A C 1
ATOM 772 O O . ASN A 1 99 ? -14.562 -0.675 31.716 1.00 63.81 99 ASN A O 1
ATOM 776 N N . ASN A 1 100 ? -12.820 0.372 30.783 1.00 60.38 100 ASN A N 1
ATOM 777 C CA . ASN A 1 100 ? -12.111 0.541 32.057 1.00 60.38 100 ASN A CA 1
ATOM 778 C C . ASN A 1 100 ? -12.770 1.578 32.979 1.00 60.38 100 ASN A C 1
ATOM 780 O O . ASN A 1 100 ? -12.693 1.433 34.197 1.00 60.38 100 ASN A O 1
ATOM 784 N N . ASN A 1 101 ? -13.418 2.605 32.423 1.00 60.38 101 ASN A N 1
ATOM 785 C CA . ASN A 1 101 ? -14.088 3.626 33.230 1.00 60.38 101 ASN A CA 1
ATOM 786 C C . ASN A 1 101 ? -15.294 3.051 33.991 1.00 60.38 101 ASN A C 1
ATOM 788 O O . ASN A 1 101 ? -15.498 3.422 35.140 1.00 60.38 101 ASN A O 1
ATOM 792 N N . ASN A 1 102 ? -16.021 2.095 33.402 1.00 59.31 102 ASN A N 1
ATOM 793 C CA . ASN A 1 102 ? -17.155 1.428 34.059 1.00 59.31 102 ASN A CA 1
ATOM 794 C C . ASN A 1 102 ? -16.728 0.461 35.179 1.00 59.31 102 ASN A C 1
ATOM 796 O O . ASN A 1 102 ? -17.519 0.159 36.066 1.00 59.31 102 ASN A O 1
ATOM 800 N N . ILE A 1 103 ? -15.486 -0.035 35.145 1.00 56.47 103 ILE A N 1
ATOM 801 C CA . ILE A 1 103 ? -14.944 -0.943 36.169 1.00 56.47 103 ILE A CA 1
ATOM 802 C C . ILE A 1 103 ? -14.369 -0.141 37.350 1.00 56.47 103 ILE A C 1
ATOM 804 O O . ILE A 1 103 ? -14.557 -0.517 38.506 1.00 56.47 103 ILE A O 1
ATOM 808 N N . ASN A 1 104 ? -13.716 0.994 37.081 1.00 52.53 104 ASN A N 1
ATOM 809 C CA . ASN A 1 104 ? -13.038 1.788 38.111 1.00 52.53 104 ASN A CA 1
ATOM 810 C C . ASN A 1 104 ? -13.963 2.685 38.950 1.00 52.53 104 ASN A C 1
ATOM 812 O O . ASN A 1 104 ? -13.532 3.148 40.004 1.00 52.53 104 ASN A O 1
ATOM 816 N N . THR A 1 105 ? -15.227 2.893 38.564 1.00 53.25 105 THR A N 1
ATOM 817 C CA . THR A 1 105 ? -16.217 3.577 39.422 1.00 53.25 105 THR A CA 1
ATOM 818 C C . THR A 1 105 ? -16.510 2.830 40.730 1.00 53.25 105 THR A C 1
ATOM 820 O O . THR A 1 105 ? -17.081 3.423 41.637 1.00 53.25 105 THR A O 1
ATOM 823 N N . ASN A 1 106 ? -16.069 1.572 40.868 1.00 54.91 106 ASN A N 1
ATOM 824 C CA . ASN A 1 106 ? -16.249 0.765 42.079 1.00 54.91 106 ASN A CA 1
ATOM 825 C C . ASN A 1 106 ? -15.012 0.680 42.994 1.00 54.91 106 ASN A C 1
ATOM 827 O O . ASN A 1 106 ? -15.083 0.031 44.035 1.00 54.91 106 ASN A O 1
ATOM 831 N N . THR A 1 107 ? -13.878 1.314 42.664 1.00 53.59 107 THR A N 1
ATOM 832 C CA . THR A 1 107 ? -12.649 1.189 43.476 1.00 53.59 107 THR A CA 1
ATOM 833 C C . THR A 1 107 ? -11.890 2.512 43.599 1.00 53.59 107 THR A C 1
ATOM 835 O O . THR A 1 107 ? -11.383 3.023 42.602 1.00 53.59 107 THR A O 1
ATOM 838 N N . ASN A 1 108 ? -11.754 3.028 44.831 1.00 53.28 108 ASN A N 1
ATOM 839 C CA . ASN A 1 108 ? -11.014 4.241 45.235 1.00 53.28 108 ASN A CA 1
ATOM 840 C C . ASN A 1 108 ? -9.511 4.204 44.865 1.00 53.28 108 ASN A C 1
ATOM 842 O O . ASN A 1 108 ? -8.644 4.092 45.728 1.00 53.28 108 ASN A O 1
ATOM 846 N N . THR A 1 109 ? -9.170 4.313 43.580 1.00 54.44 109 THR A N 1
ATOM 847 C CA . THR A 1 109 ? -7.777 4.355 43.095 1.00 54.44 109 THR A CA 1
ATOM 848 C C . THR A 1 109 ? -7.548 5.535 42.142 1.00 54.44 109 THR A C 1
ATOM 850 O O . THR A 1 109 ? -7.222 5.383 40.966 1.00 54.44 109 THR A O 1
ATOM 853 N N . ASN A 1 110 ? -7.690 6.756 42.672 1.00 56.88 110 ASN A N 1
ATOM 854 C CA . ASN A 1 110 ? -7.544 8.011 41.916 1.00 56.88 110 ASN A CA 1
ATOM 855 C C . ASN A 1 110 ? -6.149 8.227 41.290 1.00 56.88 110 ASN A C 1
ATOM 857 O O . ASN A 1 110 ? -6.033 8.892 40.263 1.00 56.88 110 ASN A O 1
ATOM 861 N N . THR A 1 111 ? -5.079 7.658 41.851 1.00 56.62 111 THR A N 1
ATOM 862 C CA . THR A 1 111 ? -3.705 7.867 41.352 1.00 56.62 111 THR A CA 1
ATOM 863 C C . THR A 1 111 ? -3.366 7.030 40.114 1.00 56.62 111 THR A C 1
ATOM 865 O O . THR A 1 111 ? -2.639 7.496 39.237 1.00 56.62 111 THR A O 1
ATOM 868 N N . ASN A 1 112 ? -3.935 5.829 39.972 1.00 59.41 112 ASN A N 1
ATOM 869 C CA . ASN A 1 112 ? -3.698 4.976 38.799 1.00 59.41 112 ASN A CA 1
ATOM 870 C C . ASN A 1 112 ? -4.549 5.383 37.586 1.00 59.41 112 ASN A C 1
ATOM 872 O O . ASN A 1 112 ? -4.112 5.209 36.445 1.00 59.41 112 ASN A O 1
ATOM 876 N N . ALA A 1 113 ? -5.727 5.973 37.810 1.00 58.62 113 ALA A N 1
ATOM 877 C CA . ALA A 1 113 ? -6.609 6.434 36.740 1.00 58.62 113 ALA A CA 1
ATOM 878 C C . ALA A 1 113 ? -5.969 7.552 35.890 1.00 58.62 113 ALA A C 1
ATOM 880 O O . ALA A 1 113 ? -5.990 7.471 34.658 1.00 58.62 113 ALA A O 1
ATOM 881 N N . ASN A 1 114 ? -5.311 8.533 36.522 1.00 61.97 114 ASN A N 1
ATOM 882 C CA . ASN A 1 114 ? -4.666 9.651 35.817 1.00 61.97 114 ASN A CA 1
ATOM 883 C C . ASN A 1 114 ? -3.524 9.190 34.893 1.00 61.97 114 ASN A C 1
ATOM 885 O O . ASN A 1 114 ? -3.456 9.606 33.734 1.00 61.97 114 ASN A O 1
ATOM 889 N N . ASN A 1 115 ? -2.687 8.252 35.350 1.00 64.50 115 ASN A N 1
ATOM 890 C CA . ASN A 1 115 ? -1.580 7.706 34.555 1.00 64.50 115 ASN A CA 1
ATOM 891 C C . ASN A 1 115 ? -2.064 6.906 33.332 1.00 64.50 115 ASN A C 1
ATOM 893 O O . ASN A 1 115 ? -1.421 6.911 32.278 1.00 64.50 115 ASN A O 1
ATOM 897 N N . ILE A 1 116 ? -3.203 6.216 33.448 1.00 66.06 116 ILE A N 1
ATOM 898 C CA . ILE A 1 116 ? -3.797 5.449 32.345 1.00 66.06 116 ILE A CA 1
ATOM 899 C C . ILE A 1 116 ? -4.434 6.387 31.310 1.00 66.06 116 ILE A C 1
ATOM 901 O O . ILE A 1 116 ? -4.285 6.152 30.109 1.00 66.06 116 ILE A O 1
ATOM 905 N N . HIS A 1 117 ? -5.115 7.454 31.742 1.00 63.22 117 HIS A N 1
ATOM 906 C CA . HIS A 1 117 ? -5.677 8.458 30.834 1.00 63.22 117 HIS A CA 1
ATOM 907 C C . HIS A 1 117 ? -4.589 9.196 30.047 1.00 63.22 117 HIS A C 1
ATOM 909 O O . HIS A 1 117 ? -4.690 9.302 28.823 1.00 63.22 117 HIS A O 1
ATOM 915 N N . GLN A 1 118 ? -3.509 9.618 30.709 1.00 70.81 118 GLN A N 1
ATOM 916 C CA . GLN A 1 118 ? -2.408 10.334 30.060 1.00 70.81 118 GLN A CA 1
ATOM 917 C C . GLN A 1 118 ? -1.716 9.492 28.973 1.00 70.81 118 GLN A C 1
ATOM 919 O O . GLN A 1 118 ? -1.490 9.980 27.865 1.00 70.81 118 GLN A O 1
ATOM 924 N N . LYS A 1 119 ? -1.451 8.202 29.241 1.00 73.06 119 LYS A N 1
ATOM 925 C CA . LYS A 1 119 ? -0.855 7.282 28.253 1.00 73.06 119 LYS A CA 1
ATOM 926 C C . LYS A 1 119 ? -1.729 7.109 27.005 1.00 73.06 119 LYS A C 1
ATOM 928 O O . LYS A 1 119 ? -1.199 7.060 25.901 1.00 73.06 119 LYS A O 1
ATOM 933 N N . LYS A 1 120 ? -3.057 7.063 27.160 1.00 70.81 120 LYS A N 1
ATOM 934 C CA . LYS A 1 120 ? -4.009 6.902 26.044 1.00 70.81 120 LYS A CA 1
ATOM 935 C C . LYS A 1 120 ? -4.061 8.128 25.133 1.00 70.81 120 LYS A C 1
ATOM 937 O O . LYS A 1 120 ? -4.043 7.973 23.913 1.00 70.81 120 LYS A O 1
ATOM 942 N N . HIS A 1 121 ? -4.101 9.331 25.714 1.00 76.50 121 HIS A N 1
ATOM 943 C CA . HIS A 1 121 ? -4.054 10.572 24.936 1.00 76.50 121 HIS A CA 1
ATOM 944 C C . HIS A 1 121 ? -2.752 10.669 24.142 1.00 76.50 121 HIS A C 1
ATOM 946 O O . HIS A 1 121 ? -2.791 10.971 22.952 1.00 76.50 121 HIS A O 1
ATOM 952 N N . LEU A 1 122 ? -1.619 10.325 24.763 1.00 82.19 122 LEU A N 1
ATOM 953 C CA . LEU A 1 122 ? -0.324 10.322 24.088 1.00 82.19 122 LEU A CA 1
ATOM 954 C C . LEU A 1 122 ? -0.311 9.398 22.860 1.00 82.19 122 LEU A C 1
ATOM 956 O O . LEU A 1 122 ? 0.116 9.831 21.796 1.00 82.19 122 LEU A O 1
ATOM 960 N N . THR A 1 123 ? -0.821 8.164 22.962 1.00 81.75 123 THR A N 1
ATOM 961 C CA . THR A 1 123 ? -0.879 7.242 21.810 1.00 81.75 123 THR A CA 1
ATOM 962 C C . THR A 1 123 ? -1.747 7.787 20.673 1.00 81.75 123 THR A C 1
ATOM 964 O O . THR A 1 123 ? -1.357 7.694 19.515 1.00 81.75 123 THR A O 1
ATOM 967 N N . ALA A 1 124 ? -2.890 8.408 20.979 1.00 82.94 124 ALA A N 1
ATOM 968 C CA . ALA A 1 124 ? -3.740 9.015 19.954 1.00 82.94 124 ALA A CA 1
ATOM 969 C C . ALA A 1 124 ? -3.043 10.189 19.235 1.00 82.94 124 ALA A C 1
ATOM 971 O O . ALA A 1 124 ? -3.101 10.276 18.007 1.00 82.94 124 ALA A O 1
ATOM 972 N N . TYR A 1 125 ? -2.344 11.058 19.977 1.00 87.62 125 TYR A N 1
ATOM 973 C CA . TYR A 1 125 ? -1.561 12.152 19.390 1.00 87.62 125 TYR A CA 1
ATOM 974 C C . TYR A 1 125 ? -0.391 11.643 18.546 1.00 87.62 125 TYR A C 1
ATOM 976 O O . TYR A 1 125 ? -0.155 12.172 17.462 1.00 87.62 125 TYR A O 1
ATOM 984 N N . LEU A 1 126 ? 0.310 10.601 19.005 1.00 89.88 126 LEU A N 1
ATOM 985 C CA . LEU A 1 126 ? 1.400 9.982 18.250 1.00 89.88 126 LEU A CA 1
ATOM 986 C C . LEU A 1 126 ? 0.902 9.405 16.922 1.00 89.88 126 LEU A C 1
ATOM 988 O O . LEU A 1 126 ? 1.485 9.711 15.888 1.00 89.88 126 LEU A O 1
ATOM 992 N N . ASN A 1 127 ? -0.204 8.657 16.920 1.00 89.81 127 ASN A N 1
ATOM 993 C CA . ASN A 1 127 ? -0.745 8.078 15.686 1.00 89.81 127 ASN A CA 1
ATOM 994 C C . ASN A 1 127 ? -1.202 9.166 14.698 1.00 89.81 127 ASN A C 1
ATOM 996 O O . ASN A 1 127 ? -0.960 9.053 13.498 1.00 89.81 127 ASN A O 1
ATOM 1000 N N . GLY A 1 128 ? -1.804 10.255 15.196 1.00 91.50 128 GLY A N 1
ATOM 1001 C CA . GLY A 1 128 ? -2.143 11.422 14.375 1.00 91.50 128 GLY A CA 1
ATOM 1002 C C . GLY A 1 128 ? -0.909 12.129 13.800 1.00 91.50 128 GLY A C 1
ATOM 1003 O O . GLY A 1 128 ? -0.893 12.476 12.620 1.00 91.50 128 GLY A O 1
ATOM 1004 N N . GLY A 1 129 ? 0.146 12.291 14.603 1.00 94.62 129 GLY A N 1
ATOM 1005 C CA . GLY A 1 129 ? 1.422 12.863 14.166 1.00 94.62 129 GLY A CA 1
ATOM 1006 C C . GLY A 1 129 ? 2.133 12.005 13.118 1.00 94.62 129 GLY A C 1
ATOM 1007 O O . GLY A 1 129 ? 2.629 12.537 12.127 1.00 94.62 129 GLY A O 1
ATOM 1008 N N . LEU A 1 130 ? 2.122 10.678 13.283 1.00 95.25 130 LEU A N 1
ATOM 1009 C CA . LEU A 1 130 ? 2.665 9.738 12.299 1.00 95.25 130 LEU A CA 1
ATOM 1010 C C . LEU A 1 130 ? 1.886 9.790 10.982 1.00 95.25 130 LEU A C 1
ATOM 1012 O O . LEU A 1 130 ? 2.505 9.786 9.921 1.00 95.25 130 LEU A O 1
ATOM 1016 N N . LEU A 1 131 ? 0.553 9.898 11.030 1.00 95.81 131 LEU A N 1
ATOM 1017 C CA . LEU A 1 131 ? -0.274 10.077 9.834 1.00 95.81 131 LEU A CA 1
ATOM 1018 C C . LEU A 1 131 ? 0.040 11.394 9.116 1.00 95.81 131 LEU A C 1
ATOM 1020 O O . LEU A 1 131 ? 0.201 11.396 7.898 1.00 95.81 131 LEU A O 1
ATOM 1024 N N . ALA A 1 132 ? 0.180 12.499 9.852 1.00 96.25 132 ALA A N 1
ATOM 1025 C CA . ALA A 1 132 ? 0.564 13.786 9.276 1.00 96.25 132 ALA A CA 1
ATOM 1026 C C . ALA A 1 132 ? 1.950 13.724 8.612 1.00 96.25 132 ALA A C 1
ATOM 1028 O O . ALA A 1 132 ? 2.111 14.183 7.482 1.00 96.25 132 ALA A O 1
ATOM 1029 N N . LEU A 1 133 ? 2.928 13.097 9.272 1.00 96.94 133 LEU A N 1
ATOM 1030 C CA . LEU A 1 133 ? 4.257 12.869 8.704 1.00 96.94 133 LEU A CA 1
ATOM 1031 C C . LEU A 1 133 ? 4.184 12.022 7.426 1.00 96.94 133 LEU A C 1
ATOM 1033 O O . LEU A 1 133 ? 4.819 12.363 6.430 1.00 96.94 133 LEU A O 1
ATOM 1037 N N . TYR A 1 134 ? 3.372 10.961 7.427 1.00 96.75 134 TYR A N 1
ATOM 1038 C CA . TYR A 1 134 ? 3.143 10.119 6.252 1.00 96.75 134 TYR A CA 1
ATOM 1039 C C . TYR A 1 134 ? 2.594 10.930 5.074 1.00 96.75 134 TYR A C 1
ATOM 1041 O O . TYR A 1 134 ? 3.111 10.843 3.965 1.00 96.75 134 TYR A O 1
ATOM 1049 N N . ILE A 1 135 ? 1.586 11.774 5.321 1.00 97.00 135 ILE A N 1
ATOM 1050 C CA . ILE A 1 135 ? 0.989 12.655 4.307 1.00 97.00 135 ILE A CA 1
ATOM 1051 C C . ILE A 1 135 ? 2.041 13.596 3.712 1.00 97.00 135 ILE A C 1
ATOM 1053 O O . ILE A 1 135 ? 2.114 13.736 2.494 1.00 97.00 135 ILE A O 1
ATOM 1057 N N . ILE A 1 136 ? 2.876 14.214 4.551 1.00 97.50 136 ILE A N 1
ATOM 1058 C CA . ILE A 1 136 ? 3.940 15.121 4.099 1.00 97.50 136 ILE A CA 1
ATOM 1059 C C . ILE A 1 136 ? 4.929 14.387 3.183 1.00 97.50 136 ILE A C 1
ATOM 1061 O O . ILE A 1 136 ? 5.301 14.917 2.138 1.00 97.50 136 ILE A O 1
ATOM 1065 N N . LEU A 1 137 ? 5.315 13.158 3.530 1.00 96.75 137 LEU A N 1
ATOM 1066 C CA . LEU A 1 137 ? 6.207 12.341 2.703 1.00 96.75 137 LEU A CA 1
ATOM 1067 C C . LEU A 1 137 ? 5.567 11.944 1.363 1.00 96.75 137 LEU A C 1
ATOM 1069 O O . LEU A 1 137 ? 6.248 11.961 0.341 1.00 96.75 137 LEU A O 1
ATOM 1073 N N . ILE A 1 138 ? 4.263 11.651 1.338 1.00 96.31 138 ILE A N 1
ATOM 1074 C CA . ILE A 1 138 ? 3.521 11.397 0.092 1.00 96.31 138 ILE A CA 1
ATOM 1075 C C . ILE A 1 138 ? 3.457 12.646 -0.786 1.00 96.31 138 ILE A C 1
ATOM 1077 O O . ILE A 1 138 ? 3.636 12.552 -1.999 1.00 96.31 138 ILE A O 1
ATOM 1081 N N . ILE A 1 13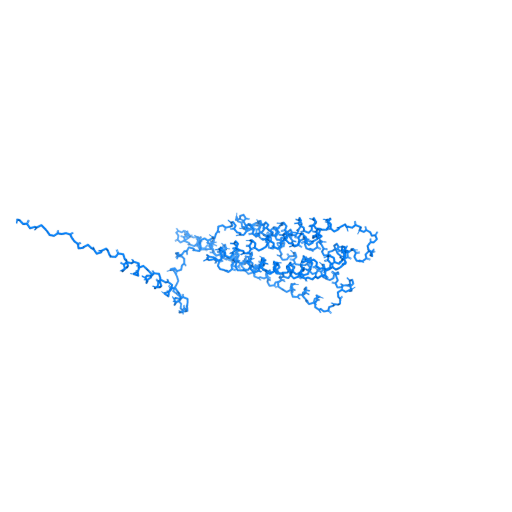9 ? 3.246 13.824 -0.194 1.00 96.31 139 ILE A N 1
ATOM 1082 C CA . ILE A 1 139 ? 3.290 15.092 -0.930 1.00 96.31 139 ILE A CA 1
ATOM 1083 C C . ILE A 1 139 ? 4.694 15.318 -1.500 1.00 96.31 139 ILE A C 1
ATOM 1085 O O . ILE A 1 139 ? 4.815 15.676 -2.665 1.00 96.31 139 ILE A O 1
ATOM 1089 N N . ALA A 1 140 ? 5.753 15.051 -0.730 1.00 94.69 140 ALA A N 1
ATOM 1090 C CA . ALA A 1 140 ? 7.124 15.138 -1.227 1.00 94.69 140 ALA A CA 1
ATOM 1091 C C . ALA A 1 140 ? 7.373 14.171 -2.399 1.00 94.69 140 ALA A C 1
ATOM 1093 O O . ALA A 1 140 ? 7.917 14.586 -3.420 1.00 94.69 140 ALA A O 1
ATOM 1094 N N . PHE A 1 141 ? 6.906 12.921 -2.298 1.00 94.31 141 PHE A N 1
ATOM 1095 C CA . PHE A 1 141 ? 6.962 11.942 -3.389 1.00 94.31 141 PHE A CA 1
ATOM 1096 C C . PHE A 1 141 ? 6.225 12.437 -4.646 1.00 94.31 141 PHE A C 1
ATOM 1098 O O . PHE A 1 141 ? 6.765 12.370 -5.749 1.00 94.31 141 PHE A O 1
ATOM 1105 N N . LEU A 1 142 ? 5.019 12.991 -4.487 1.00 93.62 142 LEU A N 1
ATOM 1106 C CA . LEU A 1 142 ? 4.250 13.594 -5.579 1.00 93.62 142 LEU A CA 1
ATOM 1107 C C . LEU A 1 142 ? 4.982 14.782 -6.207 1.00 93.62 142 LEU A C 1
ATOM 1109 O O . LEU A 1 142 ? 5.030 14.879 -7.428 1.00 93.62 142 LEU A O 1
ATOM 1113 N N . CYS A 1 143 ? 5.577 15.662 -5.401 1.00 93.00 143 CYS A N 1
ATOM 1114 C CA . CYS A 1 143 ? 6.368 16.784 -5.896 1.00 93.00 143 CYS A CA 1
ATOM 1115 C C . CYS A 1 143 ? 7.563 16.301 -6.722 1.00 93.00 143 CYS A C 1
ATOM 1117 O O . CYS A 1 143 ? 7.762 16.809 -7.819 1.00 93.00 143 CYS A O 1
ATOM 1119 N N . VAL A 1 144 ? 8.311 15.296 -6.250 1.00 91.00 144 VAL A N 1
ATOM 1120 C CA . VAL A 1 144 ? 9.409 14.680 -7.019 1.00 91.00 144 VAL A CA 1
ATOM 1121 C C . VAL A 1 144 ? 8.888 14.115 -8.341 1.00 91.00 144 VAL A C 1
ATOM 1123 O O . VAL A 1 144 ? 9.496 14.334 -9.385 1.00 91.00 144 VAL A O 1
ATOM 1126 N N . ARG A 1 145 ? 7.728 13.445 -8.322 1.00 86.81 145 ARG A N 1
ATOM 1127 C CA . ARG A 1 145 ? 7.126 12.871 -9.532 1.00 86.81 145 ARG A CA 1
ATOM 1128 C C . ARG A 1 145 ? 6.639 13.916 -10.531 1.00 86.81 145 ARG A C 1
ATOM 1130 O O . ARG A 1 145 ? 6.747 13.691 -11.728 1.00 86.81 145 ARG A O 1
ATOM 1137 N N . LEU A 1 146 ? 6.085 15.028 -10.055 1.00 87.69 146 LEU A N 1
ATOM 1138 C CA . LEU A 1 146 ? 5.555 16.095 -10.905 1.00 87.69 146 LEU A CA 1
ATOM 1139 C C . LEU A 1 146 ? 6.642 17.047 -11.415 1.00 87.69 146 LEU A C 1
ATOM 1141 O O . LEU A 1 146 ? 6.486 17.626 -12.486 1.00 87.69 146 LEU A O 1
ATOM 1145 N N . ALA A 1 147 ? 7.712 17.250 -10.646 1.00 81.50 147 ALA A N 1
ATOM 1146 C CA . ALA A 1 147 ? 8.714 18.274 -10.926 1.00 81.50 147 ALA A CA 1
ATOM 1147 C C . ALA A 1 147 ? 9.753 17.870 -11.980 1.00 81.50 147 ALA A C 1
ATOM 1149 O O . ALA A 1 147 ? 10.475 18.743 -12.461 1.00 81.50 147 ALA A O 1
ATOM 1150 N N . GLN A 1 148 ? 9.886 16.586 -12.321 1.00 67.88 148 GLN A N 1
ATOM 1151 C CA . GLN A 1 148 ? 11.021 16.119 -13.116 1.00 67.88 148 GLN A CA 1
ATOM 1152 C C . GLN A 1 148 ? 10.635 15.183 -14.262 1.00 67.88 148 GLN A C 1
ATOM 1154 O O . GLN A 1 148 ? 9.606 14.514 -14.255 1.00 67.88 148 GLN A O 1
ATOM 1159 N N . ASN A 1 149 ? 11.494 15.183 -15.280 1.00 69.50 149 ASN A N 1
ATOM 1160 C CA . ASN A 1 149 ? 11.337 14.425 -16.512 1.00 69.50 149 ASN A CA 1
ATOM 1161 C C . ASN A 1 149 ? 11.648 12.942 -16.233 1.00 69.50 149 ASN A C 1
ATOM 1163 O O . ASN A 1 149 ? 12.731 12.646 -15.732 1.00 69.50 149 ASN A O 1
ATOM 1167 N N . ASP A 1 150 ? 10.746 12.018 -16.590 1.00 64.94 150 ASP A N 1
ATOM 1168 C CA . ASP A 1 150 ? 10.816 10.575 -16.256 1.00 64.94 150 ASP A CA 1
ATOM 1169 C C . ASP A 1 150 ? 12.143 9.878 -16.659 1.00 64.94 150 ASP A C 1
ATOM 1171 O O . ASP A 1 150 ? 12.457 8.787 -16.180 1.00 64.94 150 ASP A O 1
ATOM 1175 N N . ASN A 1 151 ? 12.941 10.506 -17.526 1.00 68.88 151 ASN A N 1
ATOM 1176 C CA . ASN A 1 151 ? 14.197 9.970 -18.047 1.00 68.88 151 ASN A CA 1
ATOM 1177 C C . ASN A 1 151 ? 15.441 10.293 -17.198 1.00 68.88 151 ASN A C 1
ATOM 1179 O O . ASN A 1 151 ? 16.505 9.739 -17.478 1.00 68.88 151 ASN A O 1
ATOM 1183 N N . ASP A 1 152 ? 15.352 11.172 -16.195 1.00 82.19 152 ASP A N 1
ATOM 1184 C CA . ASP A 1 152 ? 16.516 11.539 -15.381 1.00 82.19 152 ASP A CA 1
ATOM 1185 C C . ASP A 1 152 ? 16.779 10.485 -14.277 1.00 82.19 152 ASP A C 1
ATOM 1187 O O . ASP A 1 152 ? 15.898 10.217 -13.451 1.00 82.19 152 ASP A O 1
ATOM 1191 N N . PRO A 1 153 ? 17.975 9.858 -14.215 1.00 82.56 153 PRO A N 1
ATOM 1192 C CA . PRO A 1 153 ? 18.329 8.944 -13.126 1.00 82.56 153 PRO A CA 1
ATOM 1193 C C . PRO A 1 153 ? 18.238 9.597 -11.739 1.00 82.56 153 PRO A C 1
ATOM 1195 O O . PRO A 1 153 ? 17.915 8.905 -10.770 1.00 82.56 153 PRO A O 1
ATOM 1198 N N . SER A 1 154 ? 18.459 10.916 -11.636 1.00 87.56 154 SER A N 1
ATOM 1199 C CA . SER A 1 154 ? 18.372 11.639 -10.361 1.00 87.56 154 SER A CA 1
ATOM 1200 C C . SER A 1 154 ? 16.963 11.560 -9.757 1.00 87.56 154 SER A C 1
ATOM 1202 O O . SER A 1 154 ? 16.801 11.306 -8.562 1.00 87.56 154 SER A O 1
ATOM 1204 N N . THR A 1 155 ? 15.937 11.662 -10.600 1.00 86.81 155 THR A N 1
ATOM 1205 C CA . THR A 1 155 ? 14.520 11.583 -10.234 1.00 86.81 155 THR A CA 1
ATOM 1206 C C . THR A 1 155 ? 14.151 10.221 -9.671 1.00 86.81 155 THR A C 1
ATOM 1208 O O . THR A 1 155 ? 13.464 10.115 -8.656 1.00 86.81 155 THR A O 1
ATOM 1211 N N . ARG A 1 156 ? 14.649 9.152 -10.296 1.00 87.50 156 ARG A N 1
ATOM 1212 C CA . ARG A 1 156 ? 14.356 7.778 -9.870 1.00 87.50 156 ARG A CA 1
ATOM 1213 C C . ARG A 1 156 ? 15.022 7.445 -8.535 1.00 87.50 156 ARG A C 1
ATOM 1215 O O . ARG A 1 156 ? 14.398 6.812 -7.686 1.00 87.50 156 ARG A O 1
ATOM 1222 N N . MET A 1 157 ? 16.242 7.939 -8.315 1.00 92.44 157 MET A N 1
ATOM 1223 C CA . MET A 1 157 ? 16.899 7.861 -7.007 1.00 92.44 157 MET A CA 1
ATOM 1224 C C . MET A 1 157 ? 16.076 8.588 -5.937 1.00 92.44 157 MET A C 1
ATOM 1226 O O . MET A 1 157 ? 15.822 8.031 -4.870 1.00 92.44 157 MET A O 1
ATOM 1230 N N . GLN A 1 158 ? 15.618 9.812 -6.222 1.00 92.62 158 GLN A N 1
ATOM 1231 C CA . GLN A 1 158 ? 14.788 10.579 -5.290 1.00 92.62 158 GLN A CA 1
ATOM 1232 C C . GLN A 1 158 ? 13.474 9.857 -4.963 1.00 92.62 158 GLN A C 1
ATOM 1234 O O . GLN A 1 158 ? 13.086 9.814 -3.798 1.00 92.62 158 GLN A O 1
ATOM 1239 N N . MET A 1 159 ? 12.827 9.218 -5.944 1.00 91.06 159 MET A N 1
ATOM 1240 C CA . MET A 1 159 ? 11.645 8.381 -5.698 1.00 91.06 159 MET A CA 1
ATOM 1241 C C . MET A 1 159 ? 11.952 7.215 -4.763 1.00 91.06 159 MET A C 1
ATOM 1243 O O . MET A 1 159 ? 11.225 7.023 -3.790 1.00 91.06 159 MET A O 1
ATOM 1247 N N . ALA A 1 160 ? 13.038 6.474 -5.004 1.00 94.06 160 ALA A N 1
ATOM 1248 C CA . ALA A 1 160 ? 13.444 5.367 -4.139 1.00 94.06 160 ALA A CA 1
ATOM 1249 C C . ALA A 1 160 ? 13.717 5.838 -2.700 1.00 94.06 160 ALA A C 1
ATOM 1251 O O . ALA A 1 160 ? 13.273 5.204 -1.737 1.00 94.06 160 ALA A O 1
ATOM 1252 N N . VAL A 1 161 ? 14.365 6.997 -2.538 1.00 95.75 161 VAL A N 1
ATOM 1253 C CA . VAL A 1 161 ? 14.574 7.637 -1.230 1.00 95.75 161 VAL A CA 1
ATOM 1254 C C . VAL A 1 161 ? 13.240 8.006 -0.577 1.00 95.75 161 VAL A C 1
ATOM 1256 O O . VAL A 1 161 ? 13.021 7.659 0.582 1.00 95.75 161 VAL A O 1
ATOM 1259 N N . CYS A 1 162 ? 12.319 8.647 -1.300 1.00 95.19 162 CYS A N 1
ATOM 1260 C CA . CYS A 1 162 ? 11.001 9.007 -0.778 1.00 95.19 162 CYS A CA 1
ATOM 1261 C C . CYS A 1 162 ? 10.206 7.779 -0.314 1.00 95.19 162 CYS A C 1
ATOM 1263 O O . CYS A 1 162 ? 9.677 7.790 0.796 1.00 95.19 162 CYS A O 1
ATOM 1265 N N . VAL A 1 163 ? 10.162 6.706 -1.110 1.00 94.75 163 VAL A N 1
ATOM 1266 C CA . VAL A 1 163 ? 9.467 5.462 -0.731 1.00 94.75 163 VAL A CA 1
ATOM 1267 C C . VAL A 1 163 ? 10.135 4.809 0.483 1.00 94.75 163 VAL A C 1
ATOM 1269 O O . VAL A 1 163 ? 9.447 4.353 1.393 1.00 94.75 163 VAL A O 1
ATOM 1272 N N . THR A 1 164 ? 11.468 4.846 0.569 1.00 97.19 164 THR A N 1
ATOM 1273 C CA . THR A 1 164 ? 12.201 4.374 1.757 1.00 97.19 164 THR A CA 1
ATOM 1274 C C . THR A 1 164 ? 11.829 5.187 3.003 1.00 97.19 164 THR A C 1
ATOM 1276 O O . THR A 1 164 ? 11.631 4.623 4.078 1.00 97.19 164 THR A O 1
ATOM 1279 N N . LEU A 1 165 ? 11.673 6.509 2.878 1.00 97.12 165 LEU A N 1
ATOM 1280 C CA . LEU A 1 165 ? 11.258 7.367 3.990 1.00 97.12 165 LEU A CA 1
ATOM 1281 C C . LEU A 1 165 ? 9.816 7.096 4.446 1.00 97.12 165 LEU A C 1
ATOM 1283 O O . LEU A 1 165 ? 9.545 7.234 5.638 1.00 97.12 165 LEU A O 1
ATOM 1287 N N . LEU A 1 166 ? 8.913 6.646 3.562 1.00 96.31 166 LEU A N 1
ATOM 1288 C CA . LEU A 1 166 ? 7.5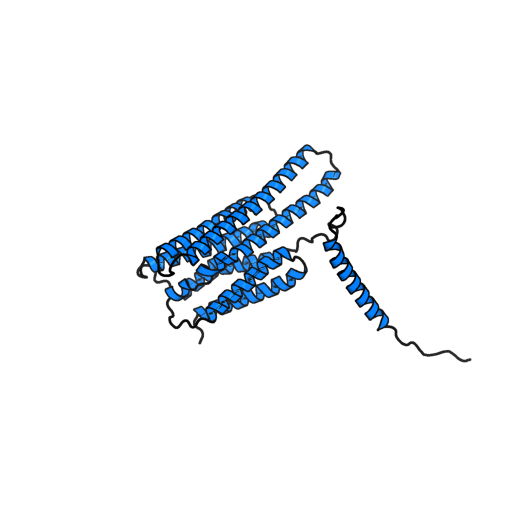55 6.220 3.950 1.00 96.31 166 LEU A CA 1
ATOM 1289 C C . LEU A 1 166 ? 7.562 5.043 4.934 1.00 96.31 166 LEU A C 1
ATOM 1291 O O . LEU A 1 166 ? 6.619 4.886 5.709 1.00 96.31 166 LEU A O 1
ATOM 1295 N N . LEU A 1 167 ? 8.623 4.233 4.949 1.00 96.31 167 LEU A N 1
ATOM 1296 C CA . LEU A 1 167 ? 8.755 3.115 5.880 1.00 96.31 167 LEU A CA 1
ATOM 1297 C C . LEU A 1 167 ? 8.959 3.588 7.330 1.00 96.31 167 LEU A C 1
ATOM 1299 O O . LEU A 1 167 ? 8.500 2.928 8.261 1.00 96.31 167 LEU A O 1
ATOM 1303 N N . VAL A 1 168 ? 9.595 4.746 7.537 1.00 96.25 168 VAL A N 1
ATOM 1304 C CA . VAL A 1 168 ? 9.922 5.290 8.868 1.00 96.25 168 VAL A CA 1
ATOM 1305 C C . VAL A 1 168 ? 8.688 5.433 9.773 1.00 96.25 168 VAL A C 1
ATOM 1307 O O . VAL A 1 168 ? 8.686 4.834 10.852 1.00 96.25 168 VAL A O 1
ATOM 1310 N N . PRO A 1 169 ? 7.621 6.164 9.389 1.00 96.19 169 PRO A N 1
ATOM 1311 C CA . PRO A 1 169 ? 6.425 6.284 10.225 1.00 96.19 169 PRO A CA 1
ATOM 1312 C C . PRO A 1 169 ? 5.731 4.940 10.488 1.00 96.19 169 PRO A C 1
ATOM 1314 O O . PRO A 1 169 ? 5.185 4.750 11.573 1.00 96.19 169 PRO A O 1
ATOM 1317 N N . ILE A 1 170 ? 5.789 3.990 9.548 1.00 95.25 170 ILE A N 1
ATOM 1318 C CA . ILE A 1 170 ? 5.188 2.659 9.720 1.00 95.25 170 ILE A CA 1
ATOM 1319 C C . ILE A 1 170 ? 5.988 1.822 10.721 1.00 95.25 170 ILE A C 1
ATOM 1321 O O . ILE A 1 170 ? 5.401 1.151 11.565 1.00 95.25 170 ILE A O 1
ATOM 1325 N N . LEU A 1 171 ? 7.321 1.876 10.679 1.00 95.81 171 LEU A N 1
ATOM 1326 C CA . LEU A 1 171 ? 8.166 1.182 11.654 1.00 95.81 171 LEU A CA 1
ATOM 1327 C C . LEU A 1 171 ? 7.993 1.758 13.061 1.00 95.81 171 LEU A C 1
ATOM 1329 O O . LEU A 1 171 ? 7.921 1.001 14.029 1.00 95.81 171 LEU A O 1
ATOM 1333 N N . LEU A 1 172 ? 7.881 3.084 13.181 1.00 94.12 172 LEU A N 1
ATOM 1334 C CA . LEU A 1 172 ? 7.570 3.728 14.457 1.00 94.12 172 LEU A CA 1
ATOM 1335 C C . LEU A 1 172 ? 6.203 3.276 14.986 1.00 94.12 172 LEU A C 1
ATOM 1337 O O . LEU A 1 172 ? 6.103 2.897 16.154 1.00 94.12 172 LEU A O 1
ATOM 1341 N N . ASP A 1 173 ? 5.181 3.240 14.128 1.00 92.31 173 ASP A N 1
ATOM 1342 C CA . ASP A 1 173 ? 3.859 2.723 14.485 1.00 92.31 173 ASP A CA 1
ATOM 1343 C C . ASP A 1 173 ? 3.920 1.247 14.917 1.00 92.31 173 ASP A C 1
ATOM 1345 O O . ASP A 1 173 ? 3.387 0.878 15.965 1.00 92.31 173 ASP A O 1
ATOM 1349 N N . LEU A 1 174 ? 4.642 0.396 14.186 1.00 92.88 174 LEU A N 1
ATOM 1350 C CA . LEU A 1 174 ? 4.832 -1.012 14.538 1.00 92.88 174 LEU A CA 1
ATOM 1351 C C . LEU A 1 174 ? 5.462 -1.170 15.932 1.00 92.88 174 LEU A C 1
ATOM 1353 O O . LEU A 1 174 ? 4.962 -1.944 16.750 1.00 92.88 174 LEU A O 1
ATOM 1357 N N . ILE A 1 175 ? 6.521 -0.411 16.236 1.00 91.69 175 ILE A N 1
ATOM 1358 C CA . ILE A 1 175 ? 7.196 -0.446 17.544 1.00 91.69 175 ILE A CA 1
ATOM 1359 C C . ILE A 1 175 ? 6.236 -0.035 18.668 1.00 91.69 175 ILE A C 1
ATOM 1361 O O . ILE A 1 175 ? 6.224 -0.664 19.732 1.00 91.69 175 ILE A O 1
ATOM 1365 N N . ILE A 1 176 ? 5.417 0.996 18.442 1.00 87.06 176 ILE A N 1
ATOM 1366 C CA . ILE A 1 176 ? 4.406 1.443 19.406 1.00 87.06 176 ILE A CA 1
ATOM 1367 C C . ILE A 1 176 ? 3.369 0.328 19.619 1.00 87.06 176 ILE A C 1
ATOM 1369 O O . ILE A 1 176 ? 3.116 -0.078 20.756 1.00 87.06 176 ILE A O 1
ATOM 1373 N N . ASN A 1 177 ? 2.803 -0.238 18.553 1.00 83.25 177 ASN A N 1
ATOM 1374 C CA . ASN A 1 177 ? 1.720 -1.217 18.672 1.00 83.25 177 ASN A CA 1
ATOM 1375 C C . ASN A 1 177 ? 2.155 -2.558 19.264 1.00 83.25 177 ASN A C 1
ATOM 1377 O O . ASN A 1 177 ? 1.398 -3.144 20.043 1.00 83.25 177 ASN A O 1
ATOM 1381 N N . LEU A 1 178 ? 3.373 -3.023 18.969 1.00 83.69 178 LEU A N 1
ATOM 1382 C CA . LEU A 1 178 ? 3.920 -4.241 19.573 1.00 83.69 178 LEU A CA 1
ATOM 1383 C C . LEU A 1 178 ? 4.009 -4.140 21.102 1.00 83.69 178 LEU A C 1
ATOM 1385 O O . LEU A 1 178 ? 3.833 -5.144 21.792 1.00 83.69 178 LEU A O 1
ATOM 1389 N N . ARG A 1 179 ? 4.235 -2.935 21.639 1.00 78.75 179 ARG A N 1
ATOM 1390 C CA . ARG A 1 179 ? 4.340 -2.701 23.087 1.00 78.75 179 ARG A CA 1
ATOM 1391 C C . ARG A 1 179 ? 2.987 -2.593 23.785 1.00 78.75 179 ARG A C 1
ATOM 1393 O O . ARG A 1 179 ? 2.874 -3.015 24.932 1.00 78.75 179 ARG A O 1
ATOM 1400 N N . PHE A 1 180 ? 1.976 -2.020 23.130 1.00 68.62 180 PHE A N 1
ATOM 1401 C CA . PHE A 1 180 ? 0.746 -1.602 23.817 1.00 68.62 180 PHE A CA 1
ATOM 1402 C C . PHE A 1 180 ? -0.506 -2.409 23.465 1.00 68.62 180 PHE A C 1
ATOM 1404 O O . PHE A 1 180 ? -1.439 -2.444 24.268 1.00 68.62 180 PHE A O 1
ATOM 1411 N N . MET A 1 181 ? -0.558 -3.070 22.305 1.00 69.56 181 MET A N 1
ATOM 1412 C CA . MET A 1 181 ? -1.804 -3.657 21.807 1.00 69.56 181 MET A CA 1
ATOM 1413 C C . MET A 1 181 ? -1.839 -5.179 21.945 1.00 69.56 181 MET A C 1
ATOM 1415 O O . MET A 1 181 ? -0.866 -5.886 21.676 1.00 69.56 181 MET A O 1
ATOM 1419 N N . ARG A 1 182 ? -2.998 -5.709 22.359 1.00 67.50 182 ARG A N 1
ATOM 1420 C CA . ARG A 1 182 ? -3.240 -7.157 22.519 1.00 67.50 182 ARG A CA 1
ATOM 1421 C C . ARG A 1 182 ? -3.961 -7.789 21.322 1.00 67.50 182 ARG A C 1
ATOM 1423 O O . ARG A 1 182 ? -3.907 -9.002 21.163 1.00 67.50 182 ARG A O 1
ATOM 1430 N N . SER A 1 183 ? -4.614 -6.987 20.479 1.00 76.94 183 SER A N 1
ATOM 1431 C CA . SER A 1 183 ? -5.339 -7.478 19.299 1.00 76.94 183 SER A CA 1
ATOM 1432 C C . SER A 1 183 ? -4.383 -7.931 18.195 1.00 76.94 183 SER A C 1
ATOM 1434 O O . SER A 1 183 ? -3.432 -7.220 17.869 1.00 76.94 183 SER A O 1
ATOM 1436 N N . TRP A 1 184 ? -4.679 -9.082 17.584 1.00 77.19 184 TRP A N 1
ATOM 1437 C CA . TRP A 1 184 ? -3.926 -9.641 16.459 1.00 77.19 184 TRP A CA 1
ATOM 1438 C C . TRP A 1 184 ? -3.816 -8.643 15.304 1.00 77.19 184 TRP A C 1
ATOM 1440 O O . TRP A 1 184 ? -2.715 -8.369 14.841 1.00 77.19 184 TRP A O 1
ATOM 1450 N N . PHE A 1 185 ? -4.912 -8.002 14.897 1.00 78.88 185 PHE A N 1
ATOM 1451 C CA . PHE A 1 185 ? -4.853 -7.026 13.805 1.00 78.88 185 PHE A CA 1
ATOM 1452 C C . PHE A 1 185 ? -3.966 -5.824 14.112 1.00 78.88 185 PHE A C 1
ATOM 1454 O O . PHE A 1 185 ? -3.232 -5.370 13.246 1.00 78.88 185 PHE A O 1
ATOM 1461 N N . LEU A 1 186 ? -3.986 -5.328 15.348 1.00 81.25 186 LEU A N 1
ATOM 1462 C CA . LEU A 1 186 ? -3.163 -4.176 15.720 1.00 81.25 186 LEU A CA 1
ATOM 1463 C C . LEU A 1 186 ? -1.666 -4.512 15.739 1.00 81.25 186 LEU A C 1
ATOM 1465 O O . LEU A 1 186 ? -0.850 -3.604 15.668 1.00 81.25 186 LEU A O 1
ATOM 1469 N N . ARG A 1 187 ? -1.301 -5.798 15.809 1.00 84.75 187 ARG A N 1
ATOM 1470 C CA . ARG A 1 187 ? 0.090 -6.264 15.714 1.00 84.75 187 ARG A CA 1
ATOM 1471 C C . ARG A 1 187 ? 0.487 -6.592 14.280 1.00 84.75 187 ARG A C 1
ATOM 1473 O O . ARG A 1 187 ? 1.521 -6.137 13.807 1.00 84.75 187 ARG A O 1
ATOM 1480 N N . PHE A 1 188 ? -0.337 -7.382 13.595 1.00 90.25 188 PHE A N 1
ATOM 1481 C CA . PHE A 1 188 ? -0.028 -7.889 12.260 1.00 90.25 188 PHE A CA 1
ATOM 1482 C C . PHE A 1 188 ? -0.335 -6.881 11.152 1.00 90.25 188 PHE A C 1
ATOM 1484 O O . PHE A 1 188 ? 0.338 -6.903 10.132 1.00 90.25 188 PHE A O 1
ATOM 1491 N N . GLY A 1 189 ? -1.286 -5.966 11.347 1.00 91.94 189 GLY A N 1
ATOM 1492 C CA . GLY A 1 189 ? -1.611 -4.913 10.383 1.00 91.94 189 GLY A CA 1
ATOM 1493 C C . GLY A 1 189 ? -0.409 -4.015 10.065 1.00 91.94 189 GLY A C 1
ATOM 1494 O O . GLY A 1 189 ? 0.013 -3.986 8.910 1.00 91.94 189 GLY A O 1
ATOM 1495 N N . PRO A 1 190 ? 0.199 -3.343 11.065 1.00 93.12 190 PRO A N 1
ATOM 1496 C CA . PRO A 1 190 ? 1.400 -2.535 10.845 1.00 93.12 190 PRO A CA 1
ATOM 1497 C C . PRO A 1 190 ? 2.573 -3.344 10.284 1.00 93.12 190 PRO A C 1
ATOM 1499 O O . PRO A 1 190 ? 3.320 -2.835 9.457 1.00 93.12 190 PRO A O 1
ATOM 1502 N N . LEU A 1 191 ? 2.716 -4.615 10.684 1.00 95.12 191 LEU A N 1
ATOM 1503 C CA . LEU A 1 191 ? 3.767 -5.498 10.173 1.00 95.12 191 LEU A CA 1
ATOM 1504 C C . LEU A 1 191 ? 3.585 -5.800 8.680 1.00 95.12 191 LEU A C 1
ATOM 1506 O O . LEU A 1 191 ? 4.529 -5.655 7.912 1.00 95.12 191 LEU A O 1
ATOM 1510 N N . LEU A 1 192 ? 2.381 -6.194 8.259 1.00 96.00 192 LEU A N 1
ATOM 1511 C CA . LEU A 1 192 ? 2.074 -6.470 6.853 1.00 96.00 192 LEU A CA 1
ATOM 1512 C C . LEU A 1 192 ? 2.235 -5.213 5.996 1.00 96.00 192 LEU A C 1
ATOM 1514 O O . LEU A 1 192 ? 2.801 -5.282 4.907 1.00 96.00 192 LEU A O 1
ATOM 1518 N N . LEU A 1 193 ? 1.806 -4.056 6.511 1.00 95.38 193 LEU A N 1
ATOM 1519 C CA . LEU A 1 193 ? 2.024 -2.781 5.838 1.00 95.38 193 LEU A CA 1
ATOM 1520 C C . LEU A 1 193 ? 3.521 -2.450 5.731 1.00 95.38 193 LEU A C 1
ATOM 1522 O O . LEU A 1 193 ? 3.966 -2.027 4.671 1.00 95.38 193 LEU A O 1
ATOM 1526 N N . ALA A 1 194 ? 4.313 -2.692 6.781 1.00 96.62 194 ALA A N 1
ATOM 1527 C CA . ALA A 1 194 ? 5.761 -2.485 6.751 1.00 96.62 194 ALA A CA 1
ATOM 1528 C C . ALA A 1 194 ? 6.450 -3.375 5.708 1.00 96.62 194 ALA A C 1
ATOM 1530 O O . ALA A 1 194 ? 7.295 -2.885 4.966 1.00 96.62 194 ALA A O 1
ATOM 1531 N N . ILE A 1 195 ? 6.072 -4.658 5.623 1.00 97.00 195 ILE A N 1
ATOM 1532 C CA . ILE A 1 195 ? 6.609 -5.591 4.619 1.00 97.00 195 ILE A CA 1
ATOM 1533 C C . ILE A 1 195 ? 6.257 -5.107 3.207 1.00 97.00 195 ILE A C 1
ATOM 1535 O O . ILE A 1 195 ? 7.140 -5.046 2.360 1.00 97.00 195 ILE A O 1
ATOM 1539 N N . SER A 1 196 ? 5.003 -4.700 2.979 1.00 96.69 196 SER A N 1
ATOM 1540 C CA . SER A 1 196 ? 4.553 -4.153 1.692 1.00 96.69 196 SER A CA 1
ATOM 1541 C C . SER A 1 196 ? 5.338 -2.898 1.292 1.00 96.69 196 SER A C 1
ATOM 1543 O O . SER A 1 196 ? 5.906 -2.849 0.205 1.00 96.69 196 SER A O 1
ATOM 1545 N N . VAL A 1 197 ? 5.455 -1.902 2.181 1.00 96.75 197 VAL A N 1
ATOM 1546 C CA . VAL A 1 197 ? 6.200 -0.662 1.887 1.00 96.75 197 VAL A CA 1
ATOM 1547 C C . VAL A 1 197 ? 7.697 -0.917 1.716 1.00 96.75 197 VAL A C 1
ATOM 1549 O O . VAL A 1 197 ? 8.331 -0.282 0.875 1.00 96.75 197 VAL A O 1
ATOM 1552 N N . PHE A 1 198 ? 8.264 -1.869 2.457 1.00 97.31 198 PHE A N 1
ATOM 1553 C CA . PHE A 1 198 ? 9.629 -2.330 2.225 1.00 97.31 198 PHE A CA 1
ATOM 1554 C C . PHE A 1 198 ? 9.786 -2.951 0.829 1.00 97.31 198 PHE A C 1
ATOM 1556 O O . PHE A 1 198 ? 10.769 -2.656 0.156 1.00 97.31 198 PHE A O 1
ATOM 1563 N N . GLY A 1 199 ? 8.809 -3.740 0.368 1.00 96.75 199 GLY A N 1
ATOM 1564 C CA . GLY A 1 199 ? 8.755 -4.252 -1.003 1.00 96.75 199 GLY A CA 1
ATOM 1565 C C . GLY A 1 199 ? 8.764 -3.152 -2.048 1.00 96.75 199 GLY A C 1
ATOM 1566 O O . GLY A 1 199 ? 9.630 -3.152 -2.918 1.00 96.75 199 GLY A O 1
ATOM 1567 N N . MET A 1 200 ? 7.907 -2.143 -1.883 1.00 96.19 200 MET A N 1
ATOM 1568 C CA . MET A 1 200 ? 7.890 -0.978 -2.772 1.00 96.19 200 MET A CA 1
ATOM 1569 C C . MET A 1 200 ? 9.235 -0.242 -2.794 1.00 96.19 200 MET A C 1
ATOM 1571 O O . MET A 1 200 ? 9.697 0.178 -3.853 1.00 96.19 200 MET A O 1
ATOM 1575 N N . ALA A 1 201 ? 9.884 -0.084 -1.635 1.00 96.69 201 ALA A N 1
ATOM 1576 C CA . ALA A 1 201 ? 11.198 0.547 -1.551 1.00 96.69 201 ALA A CA 1
ATOM 1577 C C . ALA A 1 201 ? 12.269 -0.294 -2.261 1.00 96.69 201 ALA A C 1
ATOM 1579 O O . ALA A 1 201 ? 13.068 0.245 -3.027 1.00 96.69 201 ALA A O 1
ATOM 1580 N N . LEU A 1 202 ? 12.271 -1.611 -2.037 1.00 95.75 202 LEU A N 1
ATOM 1581 C CA . LEU A 1 202 ? 13.190 -2.549 -2.675 1.00 95.75 202 LEU A CA 1
ATOM 1582 C C . LEU A 1 202 ? 13.030 -2.533 -4.199 1.00 95.75 202 LEU A C 1
ATOM 1584 O O . LEU A 1 202 ? 14.026 -2.434 -4.911 1.00 95.75 202 LEU A O 1
ATOM 1588 N N . GLU A 1 203 ? 11.798 -2.554 -4.697 1.00 93.81 203 GLU A N 1
ATOM 1589 C CA . GLU A 1 203 ? 11.496 -2.429 -6.122 1.00 93.81 203 GLU A CA 1
ATOM 1590 C C . GLU A 1 203 ? 11.952 -1.078 -6.689 1.00 93.81 203 GLU A C 1
ATOM 1592 O O . GLU A 1 203 ? 12.624 -1.042 -7.718 1.00 93.81 203 GLU A O 1
ATOM 1597 N N . ALA A 1 204 ? 11.696 0.037 -6.001 1.00 93.81 204 ALA A N 1
ATOM 1598 C CA . ALA A 1 204 ? 12.162 1.350 -6.450 1.00 93.81 204 ALA A CA 1
ATOM 1599 C C . ALA A 1 204 ? 13.700 1.422 -6.560 1.00 93.81 204 ALA A C 1
ATOM 1601 O O . ALA A 1 204 ? 14.231 1.964 -7.534 1.00 93.81 204 ALA A O 1
ATOM 1602 N N . TRP A 1 205 ? 14.427 0.829 -5.607 1.00 95.25 205 TRP A N 1
ATOM 1603 C CA . TRP A 1 205 ? 15.888 0.723 -5.664 1.00 95.25 205 TRP A CA 1
ATOM 1604 C C . TRP A 1 205 ? 16.370 -0.216 -6.773 1.00 95.25 205 TRP A C 1
ATOM 1606 O O . TRP A 1 205 ? 17.302 0.134 -7.498 1.00 95.25 205 TRP A O 1
ATOM 1616 N N . LEU A 1 206 ? 15.738 -1.381 -6.952 1.00 92.25 206 LEU A N 1
ATOM 1617 C CA . LEU A 1 206 ? 16.064 -2.299 -8.049 1.00 92.25 206 LEU A CA 1
ATOM 1618 C C . LEU A 1 206 ? 15.878 -1.623 -9.406 1.00 92.25 206 LEU A C 1
ATOM 1620 O O . LEU A 1 206 ? 16.745 -1.734 -10.272 1.00 92.25 206 LEU A O 1
ATOM 1624 N N . PHE A 1 207 ? 14.788 -0.875 -9.574 1.00 90.19 207 PHE A N 1
ATOM 1625 C CA . PHE A 1 207 ? 14.529 -0.125 -10.794 1.00 90.19 207 PHE A CA 1
ATOM 1626 C C . PHE A 1 207 ? 15.617 0.917 -11.065 1.00 90.19 207 PHE A C 1
ATOM 1628 O O . PHE A 1 207 ? 16.158 0.966 -12.172 1.00 90.19 207 PHE A O 1
ATOM 1635 N N . TYR A 1 208 ? 16.001 1.694 -10.048 1.00 91.06 208 TYR A N 1
ATOM 1636 C CA . TYR A 1 208 ? 17.113 2.639 -10.150 1.00 91.06 208 TYR A CA 1
ATOM 1637 C C . TYR A 1 208 ? 18.409 1.949 -10.618 1.00 91.06 208 TYR A C 1
ATOM 1639 O O . TYR A 1 208 ? 19.022 2.393 -11.591 1.00 91.06 208 TYR A O 1
ATOM 1647 N N . ILE A 1 209 ? 18.772 0.811 -10.013 1.00 89.88 209 ILE A N 1
ATOM 1648 C CA . ILE A 1 209 ? 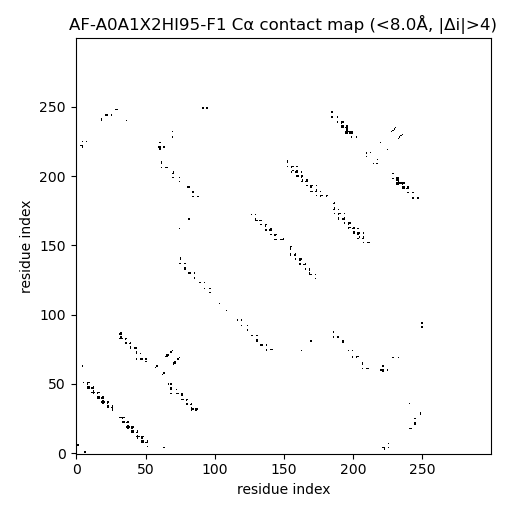19.992 0.061 -10.358 1.00 89.88 209 ILE A CA 1
ATOM 1649 C C . ILE A 1 209 ? 19.943 -0.483 -11.795 1.00 89.88 209 ILE A C 1
ATOM 1651 O O . ILE A 1 209 ? 20.950 -0.427 -12.506 1.00 89.88 209 ILE A O 1
ATOM 1655 N N . ILE A 1 210 ? 18.799 -1.008 -12.251 1.00 86.44 210 ILE A N 1
ATOM 1656 C CA . ILE A 1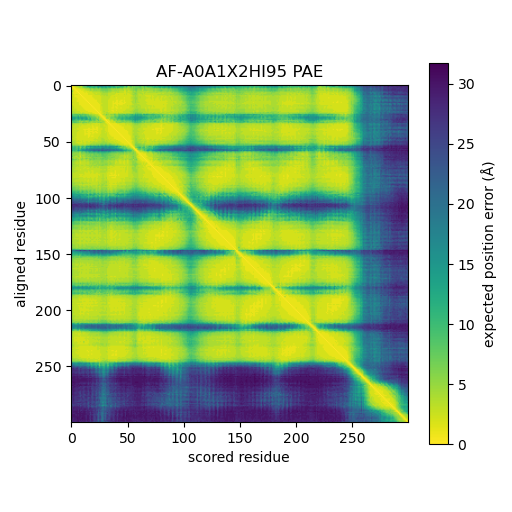 210 ? 18.638 -1.543 -13.618 1.00 86.44 210 ILE A CA 1
ATOM 1657 C C . ILE A 1 210 ? 18.952 -0.460 -14.661 1.00 86.44 210 ILE A C 1
ATOM 1659 O O . ILE A 1 210 ? 19.659 -0.718 -15.640 1.00 86.44 210 ILE A O 1
ATOM 1663 N N . ILE A 1 211 ? 18.475 0.762 -14.428 1.00 85.06 211 ILE A N 1
ATOM 1664 C CA . ILE A 1 211 ? 18.688 1.904 -15.322 1.00 85.06 211 ILE A CA 1
ATOM 1665 C C . ILE A 1 211 ? 20.103 2.463 -15.222 1.00 85.06 211 ILE A C 1
ATOM 1667 O O . ILE A 1 211 ? 20.744 2.668 -16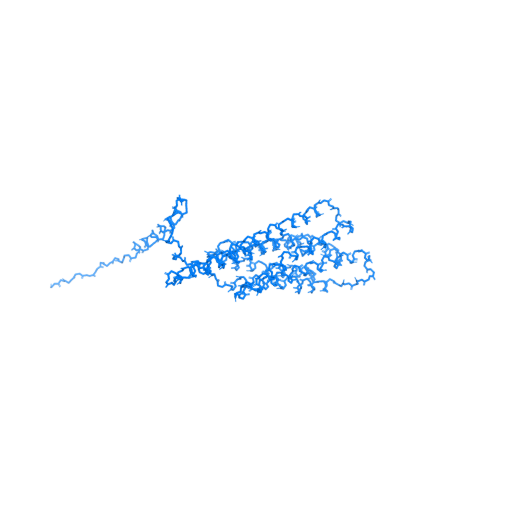.254 1.00 85.06 211 ILE A O 1
ATOM 1671 N N . GLU A 1 212 ? 20.612 2.678 -14.008 1.00 85.00 212 GLU A N 1
ATOM 1672 C CA . GLU A 1 212 ? 21.959 3.218 -13.796 1.00 85.00 212 GLU A CA 1
ATOM 1673 C C . GLU A 1 212 ? 23.031 2.292 -14.388 1.00 85.00 212 GLU A C 1
ATOM 1675 O O . GLU A 1 212 ? 23.962 2.741 -15.057 1.00 85.00 212 GLU A O 1
ATOM 1680 N N . SER A 1 213 ? 22.862 0.976 -14.235 1.00 77.38 213 SER A N 1
ATOM 1681 C CA . SER A 1 213 ? 23.798 -0.025 -14.759 1.00 77.38 213 SER A CA 1
ATOM 1682 C C . SER A 1 213 ? 23.695 -0.265 -16.275 1.00 77.38 213 SER A C 1
ATOM 1684 O O . SER A 1 213 ? 24.383 -1.152 -16.795 1.00 77.38 213 SER A O 1
ATOM 1686 N N . ARG A 1 214 ? 22.857 0.500 -16.998 1.00 67.06 214 ARG A N 1
ATOM 1687 C CA . ARG A 1 214 ? 22.549 0.316 -18.432 1.00 67.06 214 ARG A CA 1
ATOM 1688 C C . ARG A 1 214 ? 22.222 -1.146 -18.783 1.00 67.06 214 ARG A C 1
ATOM 1690 O O . ARG A 1 214 ? 22.645 -1.640 -19.825 1.00 67.06 214 ARG A O 1
ATOM 1697 N N . GLY A 1 215 ? 21.544 -1.864 -17.883 1.00 57.75 215 GLY A N 1
ATOM 1698 C CA . GLY A 1 215 ? 21.188 -3.278 -18.059 1.00 57.75 215 GLY A CA 1
ATOM 1699 C C . GLY A 1 215 ? 22.356 -4.277 -18.052 1.00 57.75 215 GLY A C 1
ATOM 1700 O O . GLY A 1 215 ? 22.130 -5.464 -18.241 1.00 57.75 215 GLY A O 1
ATOM 1701 N N . SER A 1 216 ? 23.603 -3.853 -17.817 1.00 58.22 216 SER A N 1
ATOM 1702 C CA . SER A 1 216 ? 24.774 -4.741 -17.946 1.00 58.22 216 SER A CA 1
ATOM 1703 C C . SER A 1 216 ? 25.024 -5.657 -16.740 1.00 58.22 216 SER A C 1
ATOM 1705 O O . SER A 1 216 ? 25.738 -6.649 -16.871 1.00 58.22 216 SER A O 1
ATOM 1707 N N . ARG A 1 217 ? 24.464 -5.343 -15.561 1.00 60.09 217 ARG A N 1
ATOM 1708 C CA . ARG A 1 217 ? 24.749 -6.071 -14.305 1.00 60.09 217 ARG A CA 1
ATOM 1709 C C . ARG A 1 217 ? 23.590 -6.909 -13.765 1.00 60.09 217 ARG A C 1
ATOM 1711 O O . ARG A 1 217 ? 23.832 -7.805 -12.964 1.00 60.09 217 ARG A O 1
ATOM 1718 N N . LEU A 1 218 ? 22.355 -6.644 -14.192 1.00 69.88 218 LEU A N 1
ATOM 1719 C CA . LEU A 1 218 ? 21.154 -7.342 -13.726 1.00 69.88 218 LEU A CA 1
ATOM 1720 C C . LEU A 1 218 ? 20.259 -7.686 -14.921 1.00 69.88 218 LEU A C 1
ATOM 1722 O O . LEU A 1 218 ? 19.383 -6.910 -15.294 1.00 69.88 218 LEU A O 1
ATOM 1726 N N . ASN A 1 219 ? 20.469 -8.868 -15.506 1.00 75.06 219 ASN A N 1
ATOM 1727 C CA . ASN A 1 219 ? 19.522 -9.472 -16.447 1.00 75.06 219 ASN A CA 1
ATOM 1728 C C . ASN A 1 219 ? 18.364 -10.097 -15.659 1.00 75.06 219 ASN A C 1
ATOM 1730 O O . ASN A 1 219 ? 18.291 -11.313 -15.491 1.00 75.06 219 ASN A O 1
ATOM 1734 N N . LEU A 1 220 ? 17.490 -9.253 -15.117 1.00 84.75 220 LEU A N 1
ATOM 1735 C CA . LEU A 1 220 ? 16.252 -9.705 -14.495 1.00 84.75 220 LEU A CA 1
ATOM 1736 C C . LEU A 1 220 ? 15.196 -9.886 -15.588 1.00 84.75 220 LEU A C 1
ATOM 1738 O O . LEU A 1 220 ? 14.995 -8.971 -16.379 1.00 84.75 220 LEU A O 1
ATOM 1742 N N . SER A 1 221 ? 14.537 -11.044 -15.648 1.00 88.25 221 SER A N 1
ATOM 1743 C CA . SER A 1 221 ? 13.436 -11.269 -16.592 1.00 88.25 221 SER A CA 1
ATOM 1744 C C . SER A 1 221 ? 12.132 -10.621 -16.106 1.00 88.25 221 SER A C 1
ATOM 1746 O O . SER A 1 221 ? 11.999 -10.279 -14.927 1.00 88.25 221 SER A O 1
ATOM 1748 N N . VAL A 1 222 ? 11.152 -10.467 -17.003 1.00 85.25 222 VAL A N 1
ATOM 1749 C CA . VAL A 1 222 ? 9.825 -9.921 -16.657 1.00 85.25 222 VAL A CA 1
ATOM 1750 C C . VAL A 1 222 ? 9.144 -10.811 -15.615 1.00 85.25 222 VAL A C 1
ATOM 1752 O O . VAL A 1 222 ? 8.578 -10.317 -14.647 1.00 85.25 222 VAL A O 1
ATOM 1755 N N . GLU A 1 223 ? 9.260 -12.130 -15.759 1.00 88.94 223 GLU A N 1
ATOM 1756 C CA . GLU A 1 223 ? 8.681 -13.114 -14.844 1.00 88.94 223 GLU A CA 1
ATOM 1757 C C . GLU A 1 223 ? 9.300 -13.022 -13.448 1.00 88.94 223 GLU A C 1
ATOM 1759 O O . GLU A 1 223 ? 8.585 -13.070 -12.448 1.00 88.94 223 GLU A O 1
ATOM 1764 N N . ALA A 1 224 ? 10.624 -12.854 -13.370 1.00 90.56 224 ALA A N 1
ATOM 1765 C CA . ALA A 1 224 ? 11.315 -12.682 -12.099 1.00 90.56 224 ALA A CA 1
ATOM 1766 C C . ALA A 1 224 ? 10.873 -11.392 -11.397 1.00 90.56 224 ALA A C 1
ATOM 1768 O O . ALA A 1 224 ? 10.653 -11.408 -10.185 1.00 90.56 224 ALA A O 1
ATOM 1769 N N . TRP A 1 225 ? 10.676 -10.300 -12.145 1.00 91.06 225 TRP A N 1
ATOM 1770 C CA . TRP A 1 225 ? 10.112 -9.083 -11.570 1.00 91.06 225 TRP A CA 1
ATOM 1771 C C . TRP A 1 225 ? 8.678 -9.305 -11.071 1.00 91.06 225 TRP A C 1
ATOM 1773 O O . TRP A 1 225 ? 8.384 -8.968 -9.928 1.00 91.06 225 TRP A O 1
ATOM 1783 N N . ILE A 1 226 ? 7.797 -9.916 -11.873 1.00 90.69 226 ILE A N 1
ATOM 1784 C CA . 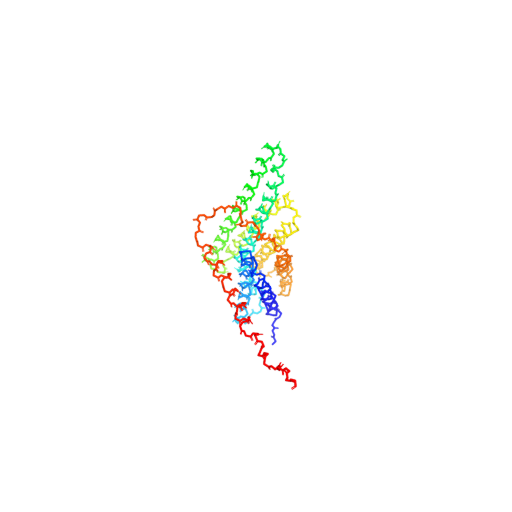ILE A 1 226 ? 6.406 -10.208 -11.474 1.00 90.69 226 ILE A CA 1
ATOM 1785 C C . ILE A 1 226 ? 6.365 -11.007 -10.166 1.00 90.69 226 ILE A C 1
ATOM 1787 O O . ILE A 1 226 ? 5.528 -10.730 -9.305 1.00 90.69 226 ILE A O 1
ATOM 1791 N N . LEU A 1 227 ? 7.265 -11.981 -9.999 1.00 92.69 227 LEU A N 1
ATOM 1792 C CA . LEU A 1 227 ? 7.371 -12.768 -8.770 1.00 92.69 227 LEU A CA 1
ATOM 1793 C C . LEU A 1 227 ? 7.797 -11.916 -7.570 1.00 92.69 227 LEU A C 1
ATOM 1795 O O . LEU A 1 227 ? 7.194 -12.047 -6.505 1.00 92.69 227 LEU A O 1
ATOM 1799 N N . ILE A 1 228 ? 8.795 -11.042 -7.733 1.00 92.81 228 ILE A N 1
ATOM 1800 C CA . ILE A 1 228 ? 9.227 -10.109 -6.680 1.00 92.81 228 ILE A CA 1
ATOM 1801 C C . ILE A 1 228 ? 8.059 -9.196 -6.292 1.00 92.81 228 ILE A C 1
ATOM 1803 O O . ILE A 1 228 ? 7.700 -9.124 -5.117 1.00 92.81 228 ILE A O 1
ATOM 1807 N N . GLU A 1 229 ? 7.406 -8.590 -7.281 1.00 93.31 229 GLU A N 1
ATOM 1808 C CA . GLU A 1 229 ? 6.282 -7.674 -7.088 1.00 93.31 229 GLU A CA 1
ATOM 1809 C C . GLU A 1 229 ? 5.097 -8.359 -6.382 1.00 93.31 229 GLU A C 1
ATOM 1811 O O . GLU A 1 229 ? 4.522 -7.847 -5.413 1.00 93.31 229 GLU A O 1
ATOM 1816 N N . SER A 1 230 ? 4.781 -9.586 -6.806 1.00 94.25 230 SER A N 1
ATOM 1817 C CA . SER A 1 230 ? 3.751 -10.426 -6.192 1.00 94.25 230 SER A CA 1
ATOM 1818 C C . SER A 1 230 ? 4.047 -10.722 -4.725 1.00 94.25 230 SER A C 1
ATOM 1820 O O . SER A 1 230 ? 3.169 -10.558 -3.879 1.00 94.25 230 SER A O 1
ATOM 1822 N N . PHE A 1 231 ? 5.258 -11.190 -4.413 1.00 95.31 231 PHE A N 1
ATOM 1823 C CA . PHE A 1 231 ? 5.590 -11.692 -3.079 1.00 95.31 231 PHE A CA 1
ATOM 1824 C C . PHE A 1 231 ? 5.848 -10.583 -2.069 1.00 95.31 231 PHE A C 1
ATOM 1826 O O . PHE A 1 231 ? 5.415 -10.695 -0.921 1.00 95.31 231 PHE A O 1
ATOM 1833 N N . VAL A 1 232 ? 6.573 -9.539 -2.468 1.00 94.88 232 VAL A N 1
ATOM 1834 C CA . VAL A 1 232 ? 7.070 -8.535 -1.522 1.00 94.88 232 VAL A CA 1
ATOM 1835 C C . VAL A 1 232 ? 6.089 -7.371 -1.374 1.00 94.88 232 VAL A C 1
ATOM 1837 O O . VAL A 1 232 ? 6.017 -6.789 -0.294 1.00 94.88 232 VAL A O 1
ATOM 1840 N N . THR A 1 233 ? 5.261 -7.094 -2.388 1.00 95.50 233 THR A N 1
ATOM 1841 C CA . THR A 1 233 ? 4.328 -5.959 -2.359 1.00 95.50 233 THR A CA 1
ATOM 1842 C C . THR A 1 233 ? 2.865 -6.401 -2.337 1.00 95.50 233 THR A C 1
ATOM 1844 O O . THR A 1 233 ? 2.134 -6.080 -1.391 1.00 95.50 233 THR A O 1
ATOM 1847 N N . TYR A 1 234 ? 2.395 -7.162 -3.331 1.00 96.19 234 TYR A N 1
ATOM 1848 C CA . TYR A 1 234 ? 0.963 -7.483 -3.423 1.00 96.19 234 TYR A CA 1
ATOM 1849 C C . TYR A 1 234 ? 0.492 -8.463 -2.357 1.00 96.19 234 TYR A C 1
ATOM 1851 O O . TYR A 1 234 ? -0.519 -8.203 -1.709 1.00 96.19 234 TYR A O 1
ATOM 1859 N N . PHE A 1 235 ? 1.213 -9.559 -2.132 1.00 96.56 235 PHE A N 1
ATOM 1860 C CA . PHE A 1 235 ? 0.845 -10.571 -1.146 1.00 96.56 235 PHE A CA 1
ATOM 1861 C C . PHE A 1 235 ? 0.645 -9.991 0.267 1.00 96.56 235 PHE A C 1
ATOM 1863 O O . PHE A 1 235 ? -0.444 -10.180 0.819 1.00 96.56 235 PHE A O 1
ATOM 1870 N N . PRO A 1 236 ? 1.593 -9.232 0.859 1.00 96.94 236 PRO A N 1
ATOM 1871 C CA . PRO A 1 236 ? 1.380 -8.630 2.175 1.00 96.94 236 PRO A CA 1
ATOM 1872 C C . PRO A 1 236 ? 0.259 -7.583 2.172 1.00 96.94 236 PRO A C 1
ATOM 1874 O O . PRO A 1 236 ? -0.480 -7.482 3.151 1.00 96.94 236 PRO A O 1
ATOM 1877 N N . THR A 1 237 ? 0.066 -6.855 1.068 1.00 96.50 237 THR A N 1
ATOM 1878 C CA . THR A 1 237 ? -1.037 -5.891 0.922 1.00 96.50 237 THR A CA 1
ATOM 1879 C C . THR A 1 237 ? -2.402 -6.585 0.897 1.00 96.50 237 THR A C 1
ATOM 1881 O O . THR A 1 237 ? -3.330 -6.170 1.589 1.00 96.50 237 THR A O 1
ATOM 1884 N N . ILE A 1 238 ? -2.534 -7.677 0.145 1.00 96.38 238 ILE A N 1
ATOM 1885 C CA . ILE A 1 238 ? -3.756 -8.485 0.085 1.00 96.38 238 ILE A CA 1
ATOM 1886 C C . ILE A 1 238 ? -4.008 -9.134 1.446 1.00 96.38 238 ILE A C 1
ATOM 1888 O O . ILE A 1 238 ? -5.122 -9.060 1.961 1.00 96.38 238 ILE A O 1
ATOM 1892 N N . ALA A 1 239 ? -2.976 -9.699 2.080 1.00 95.88 239 ALA A N 1
ATOM 1893 C CA . ALA A 1 239 ? -3.076 -10.250 3.427 1.00 95.88 239 ALA A CA 1
ATOM 1894 C C . ALA A 1 239 ? -3.540 -9.190 4.439 1.00 95.88 239 ALA A C 1
ATOM 1896 O O . ALA A 1 239 ? -4.376 -9.487 5.292 1.00 95.88 239 ALA A O 1
ATOM 1897 N N . PHE A 1 240 ? -3.067 -7.945 4.317 1.00 94.88 240 PHE A N 1
ATOM 1898 C CA . PHE A 1 240 ? -3.528 -6.824 5.134 1.00 94.88 240 PHE A CA 1
ATOM 1899 C C . PHE A 1 240 ? -5.022 -6.539 4.922 1.00 94.88 240 PHE A C 1
ATOM 1901 O O . PHE A 1 240 ? -5.763 -6.419 5.900 1.00 94.88 240 PHE A O 1
ATOM 1908 N N . LEU A 1 241 ? -5.490 -6.480 3.670 1.00 94.06 241 LEU A N 1
ATOM 1909 C CA . LEU A 1 241 ? -6.907 -6.262 3.347 1.00 94.06 241 LEU A CA 1
ATOM 1910 C C . LEU A 1 241 ? -7.797 -7.403 3.859 1.00 94.06 241 LEU A C 1
ATOM 1912 O O . LEU A 1 241 ? -8.855 -7.155 4.437 1.00 94.06 241 LEU A O 1
ATOM 1916 N N . VAL A 1 242 ? -7.346 -8.649 3.707 1.00 93.00 242 VAL A N 1
ATOM 1917 C CA . VAL A 1 242 ? -8.030 -9.840 4.224 1.00 93.00 242 VAL A CA 1
ATOM 1918 C C . VAL A 1 242 ? -8.101 -9.796 5.750 1.00 93.00 242 VAL A C 1
ATOM 1920 O O . VAL A 1 242 ? -9.170 -9.983 6.331 1.00 93.00 242 VAL A O 1
ATOM 1923 N N . LEU A 1 243 ? -6.993 -9.474 6.422 1.00 91.25 243 LEU A N 1
ATOM 1924 C CA . LEU A 1 243 ? -6.960 -9.330 7.875 1.00 91.25 243 LEU A CA 1
ATOM 1925 C C . LEU A 1 243 ? -7.908 -8.214 8.340 1.00 91.25 243 LEU A C 1
ATOM 1927 O O . LEU A 1 243 ? -8.651 -8.397 9.305 1.00 91.25 243 LEU A O 1
ATOM 1931 N N . ALA A 1 244 ? -7.946 -7.085 7.628 1.00 88.31 244 ALA A N 1
ATOM 1932 C CA . ALA A 1 244 ? -8.882 -5.998 7.899 1.00 88.31 244 ALA A CA 1
ATOM 1933 C C . ALA A 1 244 ? -10.342 -6.441 7.720 1.00 88.31 244 ALA A C 1
ATOM 1935 O O . ALA A 1 244 ? -11.197 -6.082 8.534 1.00 88.31 244 ALA A O 1
ATOM 1936 N N . PHE A 1 245 ? -10.631 -7.280 6.723 1.00 87.19 245 PHE A N 1
ATOM 1937 C CA . PHE A 1 245 ? -11.954 -7.866 6.519 1.00 87.19 245 PHE A CA 1
ATOM 1938 C C . PHE A 1 245 ? -12.352 -8.872 7.608 1.00 87.19 245 PHE A C 1
ATOM 1940 O O . PHE A 1 245 ? -13.538 -8.982 7.908 1.00 87.19 245 PHE A O 1
ATOM 1947 N N . PHE A 1 246 ? -11.409 -9.582 8.231 1.00 86.19 246 PHE A N 1
ATOM 1948 C CA . PHE A 1 246 ? -11.716 -10.559 9.286 1.00 86.19 246 PHE A CA 1
ATOM 1949 C C . PHE A 1 246 ? -11.706 -9.998 10.699 1.00 86.19 246 PHE A C 1
ATOM 1951 O O . PHE A 1 246 ? -12.240 -10.635 11.606 1.00 86.19 246 PHE A O 1
ATOM 1958 N N . THR A 1 247 ? -11.147 -8.808 10.921 1.00 80.06 247 THR A N 1
ATOM 1959 C CA . THR A 1 247 ? -11.302 -8.165 12.228 1.00 80.06 247 THR A CA 1
ATOM 1960 C C . THR A 1 247 ? -12.775 -8.048 12.544 1.00 80.06 247 THR A C 1
ATOM 1962 O O . THR A 1 247 ? -13.513 -7.461 11.761 1.00 80.06 247 THR A O 1
ATOM 1965 N N . SER A 1 248 ? -13.257 -8.614 13.647 1.00 60.12 248 SER A N 1
ATOM 1966 C CA . SER A 1 248 ? -14.643 -8.373 14.042 1.00 60.12 248 SER A CA 1
ATOM 1967 C C . SER A 1 248 ? -14.850 -6.860 14.066 1.00 60.12 248 SER A C 1
ATOM 1969 O O . SER A 1 248 ? -13.971 -6.166 14.595 1.00 60.12 248 SER A O 1
ATOM 1971 N N . PRO A 1 249 ? -15.931 -6.316 13.468 1.00 62.03 249 PRO A N 1
ATOM 1972 C CA . PRO A 1 249 ? -16.276 -4.936 13.749 1.00 62.03 249 PRO A CA 1
ATOM 1973 C C . PRO A 1 249 ? -16.296 -4.865 15.268 1.00 62.03 249 PRO A C 1
ATOM 1975 O O . PRO A 1 249 ? -17.049 -5.613 15.893 1.00 62.03 249 PRO A O 1
ATOM 1978 N N . LEU A 1 250 ? -15.390 -4.074 15.856 1.00 53.50 250 LEU A N 1
ATOM 1979 C CA . LEU A 1 250 ? -15.514 -3.683 17.252 1.00 53.50 250 LEU A CA 1
ATOM 1980 C C . LEU A 1 250 ? -16.946 -3.195 17.309 1.00 53.50 250 LEU A C 1
ATOM 1982 O O . LEU A 1 250 ? -17.250 -2.212 16.628 1.00 53.50 250 LEU A O 1
ATOM 1986 N N . GLN A 1 251 ? -17.838 -3.979 17.925 1.00 46.56 251 GLN A N 1
ATOM 1987 C CA . GLN A 1 251 ? -19.236 -3.618 18.029 1.00 46.56 251 GLN A CA 1
ATOM 1988 C C . GLN A 1 251 ? -19.163 -2.237 18.646 1.00 46.56 251 GLN A C 1
ATOM 1990 O O . GLN A 1 251 ? -18.769 -2.087 19.799 1.00 46.56 251 GLN A O 1
ATOM 1995 N N . SER A 1 252 ? -19.414 -1.206 17.838 1.00 44.56 252 SER A N 1
ATOM 1996 C CA . SER A 1 252 ? -19.731 0.093 18.376 1.00 44.56 252 SER A CA 1
ATOM 1997 C C . SER A 1 252 ? -20.974 -0.242 19.161 1.00 44.56 252 SER A C 1
ATOM 1999 O O . SER A 1 252 ? -22.008 -0.486 18.528 1.00 44.56 252 SER A O 1
ATOM 2001 N N . SER A 1 253 ? -20.851 -0.462 20.471 1.00 41.28 253 SER A N 1
ATOM 2002 C CA . SER A 1 253 ? -22.001 -0.864 21.250 1.00 41.28 253 SER A CA 1
ATOM 2003 C C . SER A 1 253 ? -23.049 0.171 20.919 1.00 41.28 253 SER A C 1
ATOM 2005 O O . SER A 1 253 ? -22.837 1.376 21.085 1.00 41.28 253 SER A O 1
ATOM 2007 N N . GLN A 1 254 ? -24.137 -0.291 20.311 1.00 41.81 254 GLN A N 1
ATOM 2008 C CA . GLN A 1 254 ? -25.269 0.566 20.007 1.00 41.81 254 GLN A CA 1
ATOM 2009 C C . GLN A 1 254 ? -25.843 1.152 21.311 1.00 41.81 254 GLN A C 1
ATOM 2011 O O . GLN A 1 254 ? -26.577 2.132 21.251 1.00 41.81 254 GLN A O 1
ATOM 2016 N N . ASP A 1 255 ? -25.378 0.652 22.459 1.00 40.12 255 ASP A N 1
ATOM 2017 C CA . ASP A 1 255 ? -25.593 1.157 23.810 1.00 40.12 255 ASP A CA 1
ATOM 2018 C C . ASP A 1 255 ? -24.685 2.341 24.220 1.00 40.12 255 ASP A C 1
ATOM 2020 O O . ASP A 1 255 ? -25.021 3.073 25.147 1.00 40.12 255 ASP A O 1
ATOM 2024 N N . TYR A 1 256 ? -23.572 2.628 23.526 1.00 44.19 256 TYR A N 1
ATOM 2025 C CA . TYR A 1 256 ? -22.633 3.704 23.915 1.00 44.19 256 TYR A CA 1
ATOM 2026 C C . TYR A 1 256 ? -23.013 5.114 23.439 1.00 44.19 256 TYR A C 1
ATOM 2028 O O . TYR A 1 256 ? -22.285 6.069 23.699 1.00 44.19 256 TYR A O 1
ATOM 2036 N N . GLN A 1 257 ? -24.165 5.291 22.786 1.00 40.88 257 GLN A N 1
ATOM 2037 C CA . GLN A 1 257 ? -24.701 6.625 22.475 1.00 40.88 257 GLN A CA 1
ATOM 2038 C C . GLN A 1 257 ? -25.782 7.116 23.452 1.00 40.88 257 GLN A C 1
ATOM 2040 O O . GLN A 1 257 ? -26.407 8.142 23.187 1.00 40.88 257 GLN A O 1
ATOM 2045 N N . CYS A 1 258 ? -25.985 6.434 24.584 1.00 39.28 258 CYS A N 1
ATOM 2046 C CA . CYS A 1 258 ? -27.004 6.814 25.567 1.00 39.28 258 CYS A CA 1
ATOM 2047 C C . CYS A 1 258 ? -26.509 7.616 26.787 1.00 39.28 258 CYS A C 1
ATOM 2049 O O . CYS A 1 258 ? -27.360 8.046 27.558 1.00 39.28 258 CYS A O 1
ATOM 2051 N N . SER A 1 259 ? -25.207 7.903 26.952 1.00 36.09 259 SER A N 1
ATOM 2052 C CA . SER A 1 259 ? -24.707 8.471 28.229 1.00 36.09 259 SER A CA 1
ATOM 2053 C C . SER A 1 259 ? -24.030 9.850 28.179 1.00 36.09 259 SER A C 1
ATOM 2055 O O . SER A 1 259 ? -23.464 10.263 29.184 1.00 36.09 259 SER A O 1
ATOM 2057 N N . TYR A 1 260 ? -24.119 10.609 27.081 1.00 39.22 260 TYR A N 1
ATOM 2058 C CA . TYR A 1 260 ? -23.798 12.049 27.103 1.00 39.22 260 TYR A CA 1
ATOM 2059 C C . TYR A 1 260 ? -24.863 12.854 26.348 1.00 39.22 260 TYR A C 1
ATOM 2061 O O . TYR A 1 260 ? -25.275 12.429 25.266 1.00 39.22 260 TYR A O 1
ATOM 2069 N N . PRO A 1 261 ? -25.320 14.006 26.878 1.00 40.19 261 PRO A N 1
ATOM 2070 C CA . PRO A 1 261 ? -26.307 14.838 26.202 1.00 40.19 261 PRO A CA 1
ATOM 2071 C C . PRO A 1 261 ? -25.650 15.491 24.972 1.00 40.19 261 PRO A C 1
ATOM 2073 O O . PRO A 1 261 ? -24.685 16.237 25.132 1.00 40.19 261 PRO A O 1
ATOM 2076 N N . PRO A 1 262 ? -26.117 15.238 23.733 1.00 41.75 262 PRO A N 1
ATOM 2077 C CA . PRO A 1 262 ? -25.540 15.874 22.562 1.00 41.75 262 PRO A CA 1
ATOM 2078 C C . PRO A 1 262 ? -26.283 17.184 22.284 1.00 41.75 262 PRO A C 1
ATOM 2080 O O . PRO A 1 262 ? -27.475 17.177 21.976 1.00 41.75 262 PRO A O 1
ATOM 2083 N N . SER A 1 263 ? -25.568 18.305 22.331 1.00 46.22 263 SER A N 1
ATOM 2084 C CA . SER A 1 263 ? -26.055 19.623 21.905 1.00 46.22 263 SER A CA 1
ATOM 2085 C C . SER A 1 263 ? -26.021 19.840 20.383 1.00 46.22 263 SER A C 1
ATOM 2087 O O . SER A 1 263 ? -26.234 20.958 19.935 1.00 46.22 263 SER A O 1
ATOM 2089 N N . ASN A 1 264 ? -25.816 18.799 19.563 1.00 47.62 264 ASN A N 1
ATOM 2090 C CA . ASN A 1 264 ? -25.816 18.928 18.101 1.00 47.62 264 ASN A CA 1
ATOM 2091 C C . ASN A 1 264 ? -26.969 18.151 17.447 1.00 47.62 264 ASN A C 1
ATOM 2093 O O . ASN A 1 264 ? -26.995 16.921 17.368 1.00 47.62 264 ASN A O 1
ATOM 2097 N N . THR A 1 265 ? -27.924 18.927 16.944 1.00 52.41 265 THR A N 1
ATOM 2098 C CA . THR A 1 265 ? -29.233 18.576 16.374 1.00 52.41 265 THR A CA 1
ATOM 2099 C C . THR A 1 265 ? -29.191 17.831 15.031 1.00 52.41 265 THR A C 1
ATOM 2101 O O . THR A 1 265 ? -30.186 17.213 14.655 1.00 52.41 265 THR A O 1
ATOM 2104 N N . GLY A 1 266 ? -28.055 17.791 14.326 1.00 47.41 266 GLY A N 1
ATOM 2105 C CA . GLY A 1 266 ? -27.970 17.204 12.976 1.00 47.41 266 GLY A CA 1
ATOM 2106 C C . GLY A 1 266 ? -28.043 15.669 12.916 1.0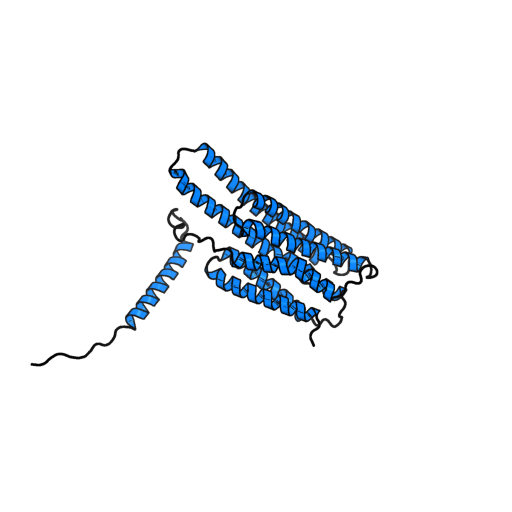0 47.41 266 GLY A C 1
ATOM 2107 O O . GLY A 1 266 ? -28.758 15.105 12.090 1.00 47.41 266 GLY A O 1
ATOM 2108 N N . TYR A 1 267 ? -27.362 14.959 13.822 1.00 50.50 267 TYR A N 1
ATOM 2109 C CA . TYR A 1 267 ? -27.280 13.487 13.771 1.00 50.50 267 TYR A CA 1
ATOM 2110 C C . TYR A 1 267 ? -28.541 12.773 14.296 1.00 50.50 267 TYR A C 1
ATOM 2112 O O . TYR A 1 267 ? -28.789 11.616 13.944 1.00 50.50 267 TYR A O 1
ATOM 2120 N N . ARG A 1 268 ? -29.379 13.454 15.097 1.00 50.69 268 ARG A N 1
ATOM 2121 C CA . ARG A 1 268 ? -30.688 12.925 15.527 1.00 50.69 268 ARG A CA 1
ATOM 2122 C C . ARG A 1 268 ? -31.671 12.833 14.358 1.00 50.69 268 ARG A C 1
ATOM 2124 O O . ARG A 1 268 ? -32.356 11.818 14.250 1.00 50.69 268 ARG A O 1
ATOM 2131 N N . ALA A 1 269 ? -31.705 13.824 13.464 1.00 53.06 269 ALA A N 1
ATOM 2132 C CA . ALA A 1 269 ? -32.671 13.875 12.363 1.00 53.06 269 ALA A CA 1
ATOM 2133 C C . ALA A 1 269 ? -32.573 12.648 11.438 1.00 53.06 269 ALA A C 1
ATOM 2135 O O . ALA A 1 269 ? -33.578 11.997 11.156 1.00 53.06 269 ALA A O 1
ATOM 2136 N N . LEU A 1 270 ? -31.354 12.247 11.066 1.00 54.47 270 LEU A N 1
ATOM 2137 C CA . LEU A 1 270 ? -31.129 11.088 10.193 1.00 54.47 270 LEU A CA 1
ATOM 2138 C C . LEU A 1 270 ? -31.518 9.754 10.854 1.00 54.47 270 LEU A C 1
ATOM 2140 O O . LEU A 1 270 ? -32.008 8.844 10.185 1.00 54.47 270 LEU A O 1
ATOM 2144 N N . ARG A 1 271 ? -31.363 9.627 12.179 1.00 56.44 271 ARG A N 1
ATOM 2145 C CA . ARG A 1 271 ? -31.812 8.430 12.911 1.00 56.44 271 ARG A CA 1
ATOM 2146 C C . ARG A 1 271 ? -33.322 8.366 13.090 1.00 56.44 271 ARG A C 1
ATOM 2148 O O . ARG A 1 271 ? -33.874 7.270 13.001 1.00 56.44 271 ARG A O 1
ATOM 2155 N N . PHE A 1 272 ? -33.978 9.501 13.325 1.00 66.81 272 PHE A N 1
ATOM 2156 C CA . PHE A 1 272 ? -35.438 9.559 13.377 1.00 66.81 272 PHE A CA 1
ATOM 2157 C C . PHE A 1 272 ? -36.051 9.212 12.023 1.00 66.81 272 PHE A C 1
ATOM 2159 O O . PHE A 1 272 ? -36.959 8.387 11.980 1.00 66.81 272 PHE A O 1
ATOM 2166 N N . LEU A 1 273 ? -35.497 9.731 10.923 1.00 59.59 273 LEU A N 1
ATOM 2167 C CA . LEU A 1 273 ? -35.941 9.386 9.571 1.00 59.59 273 LEU A CA 1
ATOM 2168 C C . LEU A 1 273 ? -35.788 7.885 9.285 1.00 59.59 273 LEU A C 1
ATOM 2170 O O . LEU A 1 273 ? -36.723 7.254 8.800 1.00 59.59 273 LEU A O 1
ATOM 2174 N N . ARG A 1 274 ? -34.665 7.273 9.685 1.00 67.75 274 ARG A N 1
ATOM 2175 C CA . ARG A 1 274 ? -34.435 5.831 9.485 1.00 67.75 274 ARG A CA 1
ATOM 2176 C C . ARG A 1 274 ? -35.321 4.931 10.352 1.00 67.75 274 ARG A C 1
ATOM 2178 O O . ARG A 1 274 ? -35.662 3.831 9.924 1.00 67.75 274 ARG A O 1
ATOM 2185 N N . ARG A 1 275 ? -35.655 5.351 11.579 1.00 68.62 275 ARG A N 1
ATOM 2186 C CA . ARG A 1 275 ? -36.612 4.619 12.430 1.00 68.62 275 ARG A CA 1
ATOM 2187 C C . ARG A 1 275 ? -38.028 4.747 11.882 1.00 68.62 275 ARG A C 1
ATOM 2189 O O . ARG A 1 275 ? -38.693 3.731 11.751 1.00 68.62 275 ARG A O 1
ATOM 2196 N N . ARG A 1 276 ? -38.435 5.959 11.495 1.00 69.50 276 ARG A N 1
ATOM 2197 C CA . ARG A 1 276 ? -39.759 6.226 10.926 1.00 69.50 276 ARG A CA 1
ATOM 2198 C C . ARG A 1 276 ? -39.993 5.432 9.641 1.00 69.50 276 ARG A C 1
ATOM 2200 O O . ARG A 1 276 ? -41.034 4.810 9.523 1.00 69.50 276 ARG A O 1
ATOM 2207 N N . TRP A 1 277 ? -38.996 5.363 8.755 1.00 70.00 277 TRP A N 1
ATOM 2208 C CA . TRP A 1 277 ? -39.076 4.561 7.528 1.00 70.00 277 TRP A CA 1
ATOM 2209 C C 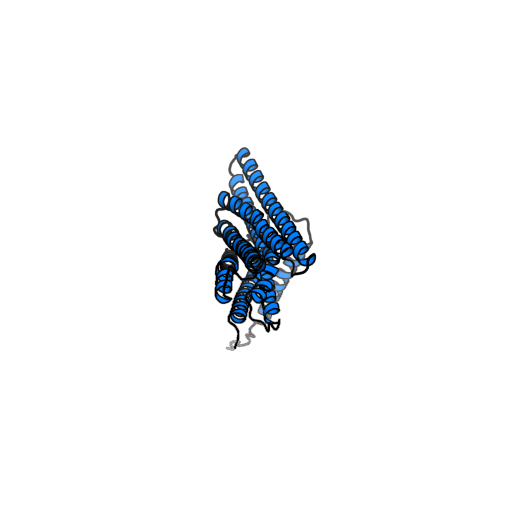. TRP A 1 277 ? -39.355 3.075 7.804 1.00 70.00 277 TRP A C 1
ATOM 2211 O O . TRP A 1 277 ? -40.257 2.496 7.211 1.00 70.00 277 TRP A O 1
ATOM 2221 N N . ARG A 1 278 ? -38.640 2.469 8.765 1.00 72.19 278 ARG A N 1
ATOM 2222 C CA . ARG A 1 278 ? -38.853 1.057 9.131 1.00 72.19 278 ARG A CA 1
ATOM 2223 C C . ARG A 1 278 ? -40.217 0.799 9.767 1.00 72.19 278 ARG A C 1
ATOM 2225 O O . ARG A 1 278 ? -40.804 -0.243 9.519 1.00 72.19 278 ARG A O 1
ATOM 2232 N N . THR A 1 279 ? -40.719 1.725 10.583 1.00 76.06 279 THR A N 1
ATOM 2233 C CA . THR A 1 279 ? -42.061 1.600 11.171 1.00 76.06 279 THR A CA 1
ATOM 2234 C C . THR A 1 279 ? -43.157 1.711 10.108 1.00 76.06 279 THR A C 1
ATOM 2236 O O . THR A 1 279 ? -44.173 1.028 10.211 1.00 76.06 279 THR A O 1
ATOM 2239 N N . GLU A 1 280 ? -42.945 2.531 9.077 1.00 72.94 280 GLU A N 1
ATOM 2240 C CA . GLU A 1 280 ? -43.873 2.662 7.950 1.00 72.94 280 GLU A CA 1
ATOM 2241 C C . GLU A 1 280 ? -43.916 1.380 7.098 1.00 72.94 280 GLU A C 1
ATOM 2243 O O . GLU A 1 280 ? -45.001 0.904 6.775 1.00 72.94 280 GLU A O 1
ATOM 2248 N N . GLU A 1 281 ? -42.761 0.761 6.820 1.00 75.19 281 GLU A N 1
ATOM 2249 C CA . GLU A 1 281 ? -42.685 -0.537 6.123 1.00 75.19 281 GLU A CA 1
ATOM 2250 C C . GLU A 1 281 ? -43.421 -1.646 6.890 1.00 75.19 281 GLU A C 1
ATOM 2252 O O . GLU A 1 281 ? -44.166 -2.422 6.292 1.00 75.19 281 GLU A O 1
ATOM 2257 N N . SER A 1 282 ? -43.273 -1.695 8.219 1.00 77.88 282 SER A N 1
ATOM 2258 C CA . SER A 1 282 ? -43.992 -2.671 9.050 1.00 77.88 282 SER A CA 1
ATOM 2259 C C . SER A 1 282 ? -45.509 -2.459 9.008 1.00 77.88 282 SER A C 1
ATOM 2261 O O . SER A 1 282 ? -46.255 -3.426 8.892 1.00 77.88 282 SER A O 1
ATOM 2263 N N . ARG A 1 283 ? -45.979 -1.204 9.028 1.00 72.31 283 ARG A N 1
ATOM 2264 C CA . ARG A 1 283 ? -47.415 -0.887 8.925 1.00 72.31 283 ARG A CA 1
ATOM 2265 C C . ARG A 1 283 ? -48.006 -1.230 7.561 1.00 72.31 283 ARG A C 1
ATOM 2267 O O . ARG A 1 283 ? -49.135 -1.704 7.495 1.00 72.31 283 ARG A O 1
ATOM 2274 N N . GLN A 1 284 ? -47.261 -1.019 6.478 1.00 71.69 284 GLN A N 1
ATOM 2275 C CA . GLN A 1 284 ? -47.720 -1.383 5.134 1.00 71.69 284 GLN A CA 1
ATOM 2276 C C . GLN A 1 284 ? -47.839 -2.904 4.954 1.00 71.69 284 GLN A C 1
ATOM 2278 O O . GLN A 1 284 ? -48.772 -3.369 4.298 1.00 71.69 284 GLN A O 1
ATOM 2283 N N . GLN A 1 285 ? -46.953 -3.688 5.577 1.00 71.62 285 GLN A N 1
ATOM 2284 C CA . GLN A 1 285 ? -47.055 -5.154 5.597 1.00 71.62 285 GLN A CA 1
ATOM 2285 C C . GLN A 1 285 ? -48.241 -5.657 6.438 1.00 71.62 285 GLN A C 1
ATOM 2287 O O . GLN A 1 285 ? -48.880 -6.650 6.094 1.00 71.62 285 GLN A O 1
ATOM 2292 N N . GLU A 1 286 ? -48.585 -4.953 7.514 1.00 69.38 286 GLU A N 1
ATOM 2293 C CA . GLU A 1 286 ? -49.721 -5.301 8.377 1.00 69.38 286 GLU A CA 1
ATOM 2294 C C . GLU A 1 286 ? -51.075 -4.985 7.708 1.00 69.38 286 GLU A C 1
ATOM 2296 O O . GLU A 1 286 ? -52.021 -5.762 7.803 1.00 69.38 286 GLU A O 1
ATOM 2301 N N . MET A 1 287 ? -51.156 -3.899 6.928 1.00 64.56 287 MET A N 1
ATOM 2302 C CA . MET A 1 287 ? -52.361 -3.552 6.153 1.00 64.56 287 MET A CA 1
ATOM 2303 C C . MET A 1 287 ? -52.591 -4.442 4.924 1.00 64.56 287 MET A C 1
ATOM 2305 O O . MET A 1 287 ? -53.710 -4.523 4.432 1.00 64.56 287 MET A O 1
ATOM 2309 N N . THR A 1 288 ? -51.554 -5.106 4.411 1.00 64.94 288 THR A N 1
ATOM 2310 C CA . THR A 1 288 ? -51.662 -5.999 3.241 1.00 64.94 288 THR A CA 1
ATOM 2311 C C . THR A 1 288 ? -51.904 -7.463 3.610 1.00 64.94 288 THR A C 1
ATOM 2313 O O . THR A 1 288 ? -52.149 -8.276 2.723 1.00 64.94 288 THR A O 1
ATOM 2316 N N . SER A 1 289 ? -51.874 -7.809 4.902 1.00 59.91 289 SER A N 1
ATOM 2317 C CA . SER A 1 289 ? -52.008 -9.189 5.391 1.00 59.91 289 SER A CA 1
ATOM 2318 C C . SER A 1 289 ? -53.319 -9.482 6.127 1.00 59.91 289 SER A C 1
ATOM 2320 O O . SER A 1 289 ? -53.462 -10.572 6.674 1.00 59.91 289 SER A O 1
ATOM 2322 N N . THR A 1 290 ? -54.303 -8.574 6.119 1.00 57.28 290 THR A N 1
ATOM 2323 C CA . THR A 1 290 ? -55.630 -8.864 6.686 1.00 57.28 290 THR A CA 1
ATOM 2324 C C . THR A 1 290 ? -56.365 -9.875 5.792 1.00 57.28 290 THR A C 1
ATOM 2326 O O . THR A 1 290 ? -56.722 -9.527 4.664 1.00 57.28 290 THR A O 1
ATOM 2329 N N . PRO A 1 291 ? -56.611 -11.122 6.238 1.00 56.06 291 PRO A N 1
ATOM 2330 C CA . PRO A 1 291 ? -57.384 -12.080 5.462 1.00 56.06 291 PRO A CA 1
ATOM 2331 C C . PRO A 1 291 ? -58.859 -11.697 5.565 1.00 56.06 291 PRO A C 1
ATOM 2333 O O . PRO A 1 291 ? -59.378 -11.489 6.663 1.00 56.06 291 PRO A O 1
ATOM 2336 N N . SER A 1 292 ? -59.551 -11.623 4.430 1.00 55.97 292 SER A N 1
ATOM 2337 C CA . SER A 1 292 ? -61.007 -11.526 4.381 1.00 55.97 292 SER A CA 1
ATOM 2338 C C . SER A 1 292 ? -61.628 -12.822 4.915 1.00 55.97 292 SER A C 1
ATOM 2340 O O . SER A 1 292 ? -61.937 -13.735 4.154 1.00 55.97 292 SER A O 1
ATOM 2342 N N . SER A 1 293 ? -61.789 -12.929 6.232 1.00 56.50 293 SER A N 1
ATOM 2343 C CA . SER A 1 293 ? -62.596 -13.971 6.866 1.00 56.50 293 SER A CA 1
ATOM 2344 C C . SER A 1 293 ? -64.068 -13.549 6.841 1.00 56.50 293 SER A C 1
ATOM 2346 O O . SER A 1 293 ? -64.595 -13.015 7.818 1.00 56.50 293 SER A O 1
ATOM 2348 N N . GLN A 1 294 ? -64.712 -13.753 5.693 1.00 56.09 294 GLN A N 1
ATOM 2349 C CA . GLN A 1 294 ? -66.156 -13.956 5.596 1.00 56.09 294 GLN A CA 1
ATOM 2350 C C . GLN A 1 294 ? -66.371 -15.444 5.321 1.00 56.09 294 GLN A C 1
ATOM 2352 O O . GLN A 1 294 ? -65.865 -15.927 4.318 1.00 56.09 294 GLN A O 1
ATOM 2357 N N . ASP A 1 295 ? -67.020 -16.130 6.267 1.00 52.34 295 ASP A N 1
ATOM 2358 C CA . ASP A 1 295 ? -67.763 -17.407 6.175 1.00 52.34 295 ASP A CA 1
ATOM 2359 C C . ASP A 1 295 ? -67.659 -18.092 7.553 1.00 52.34 295 ASP A C 1
ATOM 2361 O O . ASP A 1 295 ? -66.568 -18.251 8.087 1.00 52.34 295 ASP A O 1
ATOM 2365 N N . ALA A 1 296 ? -68.707 -18.505 8.262 1.00 47.00 296 ALA A N 1
ATOM 2366 C CA . ALA A 1 296 ? -70.135 -18.578 7.997 1.00 47.00 296 ALA A CA 1
ATOM 2367 C C . ALA A 1 296 ? -70.871 -18.597 9.359 1.00 47.00 296 ALA A C 1
ATOM 2369 O O . ALA A 1 296 ? -70.339 -19.101 10.351 1.00 47.00 296 ALA A O 1
ATOM 2370 N N . MET A 1 297 ? -72.089 -18.049 9.422 1.00 56.66 297 MET A N 1
ATOM 2371 C CA . MET A 1 297 ? -72.972 -18.176 10.593 1.00 56.66 297 MET A CA 1
ATOM 2372 C C . MET A 1 297 ? -73.694 -19.535 10.595 1.00 56.66 297 MET A C 1
ATOM 2374 O O . MET A 1 297 ? -74.075 -20.002 9.521 1.00 56.66 297 MET A O 1
ATOM 2378 N N . PRO A 1 298 ? -73.963 -20.143 11.766 1.00 54.75 298 PRO A N 1
ATOM 2379 C CA . PRO A 1 298 ? -74.855 -21.287 11.865 1.00 54.75 298 PRO A CA 1
ATOM 2380 C C . PRO A 1 298 ? -76.312 -20.806 11.956 1.00 54.75 298 PRO A C 1
ATOM 2382 O O . PRO A 1 298 ? -76.638 -19.929 12.758 1.00 54.75 298 PRO A O 1
ATOM 2385 N N . VAL A 1 299 ? -77.185 -21.390 11.138 1.00 55.47 299 VAL A N 1
ATOM 2386 C CA . VAL A 1 299 ? -78.645 -21.251 11.244 1.00 55.47 299 VAL A CA 1
ATOM 2387 C C . VAL A 1 299 ? -79.188 -22.524 11.915 1.00 55.47 299 VAL A C 1
ATOM 2389 O O . VAL A 1 299 ? -78.721 -23.605 11.546 1.00 55.47 299 VAL A O 1
ATOM 2392 N N . PRO A 1 300 ? -80.099 -22.422 12.904 1.00 68.81 300 PRO A N 1
ATOM 2393 C CA . PRO A 1 300 ? -80.787 -23.572 13.497 1.00 68.81 300 PRO A CA 1
ATOM 2394 C C . PRO A 1 300 ? -81.839 -24.197 12.571 1.00 68.81 300 PRO A C 1
ATOM 2396 O O . PRO A 1 300 ? -82.435 -23.460 11.753 1.00 68.81 300 PRO A O 1
#

Mean predicted aligned error: 11.42 Å

Foldseek 3Di:
DDDPLLVLLVVLLVLLVVLLVLLVVVCVQPVPLSVLSNCLSVVSSVLSVVVSPDDDPDPDLLVSLLSDCLLPPNLLSCLSLLSSLLVVVLVVLVVVLVVVVVVCVVDPDVPVNVVSVVVSVVLNVLSVVLSVVLVVLSVQLVCLVVVDDSLDLVSLVSSLVSLVVNLVSLVVQQVVQVPPPDDPLSNLLSVLSSQQSVLSSVSSVVSSCCVVVVNPPDPQHNVNVSVSCCPRHVVSSSVNSVSVSPDDPPCPPPVVVPPDDDPDPPVVVVVVVVVVVVVVVVVVVVVVPDDPPDDDDDDD

Solvent-accessible surface area (backbone atoms only — not comparable to full-atom values): 16692 Å² total; per-residue (Å²): 132,82,53,74,69,56,51,50,43,51,51,52,25,52,53,23,46,53,50,20,52,55,30,53,66,50,25,83,79,45,53,74,44,30,44,30,46,23,49,34,24,45,52,52,21,50,50,35,50,57,55,70,71,50,87,75,93,60,98,41,50,68,58,52,56,76,62,32,52,58,68,70,45,44,65,62,44,44,56,26,51,52,51,24,52,49,48,49,52,51,52,52,52,51,55,57,52,55,59,51,53,72,60,48,78,79,52,102,51,72,76,62,52,55,60,55,52,53,55,52,54,50,52,52,52,50,50,52,50,36,51,53,52,46,50,53,45,42,50,51,40,50,48,55,63,71,75,48,65,93,83,43,70,68,52,42,48,49,46,20,51,37,42,48,55,57,38,52,49,38,51,54,48,34,59,52,27,64,75,74,52,87,51,65,61,60,45,50,39,41,47,25,50,40,48,16,41,47,25,37,19,52,50,27,46,50,53,37,49,39,60,75,51,70,51,76,83,56,88,67,50,59,67,59,47,52,51,50,47,42,60,34,27,48,45,30,46,51,52,36,52,52,50,59,70,65,49,72,76,75,72,72,54,86,71,74,75,76,81,68,91,77,92,63,76,70,70,56,53,61,52,52,53,56,50,51,52,54,55,50,55,53,50,55,55,57,72,72,62,70,75,86,86,80,85,82,84,90,80,135

Nearest PDB structures (foldseek):
  7wbj-assembly1_R  TM=3.087E-01  e=2.380E-01  Homo sapiens
  8yw3-assembly1_R  TM=3.253E-01  e=3.718E-01  Homo sapiens
  2z0n-assembly1_A-2  TM=2.778E-01  e=8.082E+00  Homo sapiens
  9g2r-assembly1_A  TM=2.171E-01  e=5.656E+00  Homo sapiens

Secondary structure (DSSP, 8-state):
---HHHHHHHHHHHHHHHHHHHHHHHHTT-HHHHHHHHHHHHHHHHHHHHHHTS------HHHHHHH-HHHHTHHHHHHHHHHHHHHHHHHHHHHHHHHHHHHHTTS--HHHHHHHHHHHHHHHHHHHHHHHHHHHHHHHHHHHHHHS-TT-HHHHHHHHHHHHHHHHHHHHHHHHHHHH--SHHHHHHHHHHHHHHHHHHHHHHHHHHHHHTTTSS----HHHHHHHIIIIIIHHHHHHHHHHHHS------TTTTSSS----THHHHHHHHHHHHHHHHHHHHHHT--------PPP-

Sequence (300 aa):
MLNPAETAWVIYSVIFVLSAVALAFRCTRTLLLSLSLLLFSALTAIAHFVMLARDYRVDTVVVWVDRSAVINLIPIFSILLFAGLVAQQSLSIQHHAHNNNNINTNTNTNTNANNIHQKKHLTAYLNGGLLALYIILIIAFLCVRLAQNDNDPSTRMQMAVCVTLLLVPILLDLIINLRFMRSWFLRFGPLLLAISVFGMALEAWLFYIIIESRGSRLNLSVEAWILIESFVTYFPTIAFLVLAFFTSPLQSSQDYQCSYPPSNTGYRALRFLRRRWRTEESRQQEMTSTPSSQDAMPVP

pLDDT: mean 79.99, std 16.2, range [36.09, 97.5]

Radius of gyration: 26.22 Å; Cα contacts (8 Å, |Δi|>4): 252; chains: 1; bounding box: 106×43×73 Å

Organism: Syncephalastrum racemosum (NCBI:txid13706)